Protein AF-A0A9P6TXP7-F1 (afdb_monomer)

Nearest PDB structures (foldseek):
  6wmv-assembly1_A  TM=3.455E-01  e=4.250E+00  Archaeoglobus fulgidus
  7unj-assembly1_B  TM=2.401E-01  e=7.362E+00  synthetic construct
  5cwp-assembly1_A  TM=2.305E-01  e=9.690E+00  synthetic construct

Radius of gyration: 28.08 Å; Cα contacts (8 Å, |Δi|>4): 252; chains: 1; bounding box: 68×38×110 Å

Structure (mmCIF, N/CA/C/O backbone):
data_AF-A0A9P6TXP7-F1
#
_entry.id   AF-A0A9P6TXP7-F1
#
loop_
_atom_site.group_PDB
_atom_site.id
_atom_site.type_symbol
_atom_site.label_atom_id
_atom_site.label_alt_id
_atom_site.label_comp_id
_atom_site.label_asym_id
_atom_site.label_entity_id
_atom_site.label_seq_id
_atom_site.pdbx_PDB_ins_code
_atom_site.Cartn_x
_atom_site.Cartn_y
_atom_site.Cartn_z
_atom_site.occup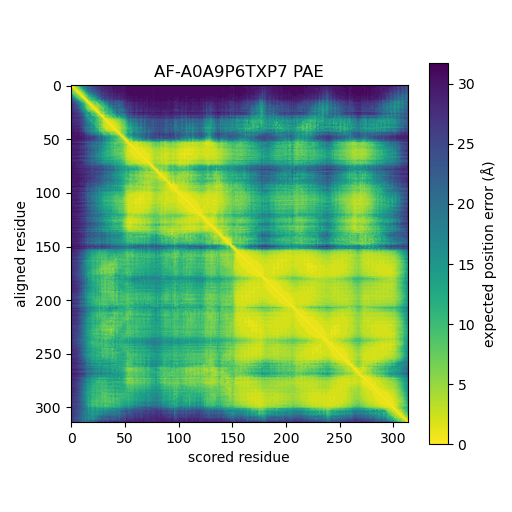ancy
_atom_site.B_iso_or_equiv
_atom_site.auth_seq_id
_atom_site.auth_comp_id
_atom_site.auth_asym_id
_atom_site.auth_atom_id
_atom_site.pdbx_PDB_model_num
ATOM 1 N N . MET A 1 1 ? -44.990 7.801 70.952 1.00 39.38 1 MET A N 1
ATOM 2 C CA . MET A 1 1 ? -44.097 6.668 70.629 1.00 39.38 1 MET A CA 1
ATOM 3 C C . MET A 1 1 ? -44.366 6.250 69.195 1.00 39.38 1 MET A C 1
ATOM 5 O O . MET A 1 1 ? -45.518 6.049 68.839 1.00 39.38 1 MET A O 1
ATOM 9 N N . SER A 1 2 ? -43.306 6.274 68.387 1.00 30.59 2 SER A N 1
ATOM 10 C CA . SER A 1 2 ? -43.234 5.866 66.979 1.00 30.59 2 SER A CA 1
ATOM 11 C C . SER A 1 2 ? -43.551 4.363 66.804 1.00 30.59 2 SER A C 1
ATOM 13 O O . SER A 1 2 ? -43.569 3.629 67.782 1.00 30.59 2 SER A O 1
ATOM 15 N N . GLY A 1 3 ? -43.805 3.829 65.608 1.00 30.66 3 GLY A N 1
ATOM 16 C CA . GLY A 1 3 ? -43.540 4.400 64.298 1.00 30.66 3 GLY A CA 1
ATOM 17 C C . GLY A 1 3 ? -44.153 3.626 63.132 1.00 30.66 3 GLY A C 1
ATOM 18 O O . GLY A 1 3 ? -44.612 2.494 63.260 1.00 30.66 3 GLY A O 1
ATOM 19 N N . SER A 1 4 ? -44.128 4.299 61.985 1.00 31.62 4 SER A N 1
ATOM 20 C CA . SER A 1 4 ? -44.487 3.805 60.661 1.00 31.62 4 SER A CA 1
ATOM 21 C C . SER A 1 4 ? -43.345 2.988 60.053 1.00 31.62 4 SER A C 1
ATOM 23 O O . SER A 1 4 ? -42.222 3.478 59.915 1.00 31.62 4 SER A O 1
ATOM 25 N N . THR A 1 5 ? -43.642 1.766 59.633 1.00 39.09 5 THR A N 1
ATOM 26 C CA . THR A 1 5 ? -42.783 0.909 58.813 1.00 39.09 5 THR A CA 1
ATOM 27 C C . THR A 1 5 ? -42.799 1.378 57.356 1.00 39.09 5 THR A C 1
ATOM 29 O O . THR A 1 5 ? -43.788 1.214 56.649 1.00 39.09 5 THR A O 1
ATOM 32 N N . THR A 1 6 ? -41.691 1.949 56.883 1.00 34.00 6 THR A N 1
ATOM 33 C CA . THR A 1 6 ? -41.420 2.149 55.450 1.00 34.00 6 THR A CA 1
ATOM 34 C C . THR A 1 6 ? -40.717 0.911 54.876 1.00 34.00 6 THR A C 1
ATOM 36 O O . THR A 1 6 ? -39.837 0.348 55.537 1.00 34.00 6 THR A O 1
ATOM 39 N N . PRO A 1 7 ? -41.053 0.454 53.653 1.00 34.22 7 PRO A N 1
ATOM 40 C CA . PRO A 1 7 ? -40.341 -0.648 53.027 1.00 34.22 7 PRO A CA 1
ATOM 41 C C . PRO A 1 7 ? -38.959 -0.173 52.578 1.00 34.22 7 PRO A C 1
ATOM 43 O O . PRO A 1 7 ? -38.806 0.821 51.868 1.00 34.22 7 PRO A O 1
ATOM 46 N N . ARG A 1 8 ? -37.933 -0.909 52.999 1.00 31.62 8 ARG A N 1
ATOM 47 C CA . ARG A 1 8 ? -36.535 -0.681 52.643 1.00 31.62 8 ARG A CA 1
ATOM 48 C C . ARG A 1 8 ? -36.342 -1.035 51.161 1.00 31.62 8 ARG A C 1
ATOM 50 O O . ARG A 1 8 ? -36.224 -2.208 50.815 1.00 31.62 8 ARG A O 1
ATOM 57 N N . VAL A 1 9 ? -36.320 -0.029 50.285 1.00 34.38 9 VAL A N 1
ATOM 58 C CA . VAL A 1 9 ? -35.902 -0.189 48.884 1.00 34.38 9 VAL A CA 1
ATOM 59 C C . VAL A 1 9 ? -34.450 -0.670 48.883 1.00 34.38 9 VAL A C 1
ATOM 61 O O . VAL A 1 9 ? -33.537 0.049 49.290 1.00 34.38 9 VAL A O 1
ATOM 64 N N . LEU A 1 10 ? -34.235 -1.915 48.461 1.00 33.03 10 LEU A N 1
ATOM 65 C CA . LEU A 1 10 ? -32.911 -2.472 48.204 1.00 33.03 10 LEU A CA 1
ATOM 66 C C . LEU A 1 10 ? -32.301 -1.734 47.006 1.00 33.03 10 LEU A C 1
ATOM 68 O O . LEU A 1 10 ? -32.527 -2.088 45.850 1.00 33.03 10 LEU A O 1
ATOM 72 N N . VAL A 1 11 ? -31.516 -0.695 47.290 1.00 37.97 11 VAL A N 1
ATOM 73 C CA . VAL A 1 11 ? -30.626 -0.067 46.311 1.00 37.97 11 VAL A CA 1
ATOM 74 C C . VAL A 1 11 ? -29.633 -1.131 45.849 1.00 37.97 11 VAL A C 1
ATOM 76 O O . VAL A 1 11 ? -28.719 -1.523 46.577 1.00 37.97 11 VAL A O 1
ATOM 79 N N . ARG A 1 12 ? -29.836 -1.635 44.630 1.00 36.09 12 ARG A N 1
ATOM 80 C CA . ARG A 1 12 ? -28.917 -2.556 43.962 1.00 36.09 12 ARG A CA 1
ATOM 81 C C . ARG A 1 12 ? -27.582 -1.828 43.783 1.00 36.09 12 ARG A C 1
ATOM 83 O O . ARG A 1 12 ? -27.457 -0.913 42.976 1.00 36.09 12 ARG A O 1
ATOM 90 N N . SER A 1 13 ? -26.616 -2.217 44.609 1.00 40.44 13 SER A N 1
ATOM 91 C CA . SER A 1 13 ? -25.225 -1.761 44.618 1.00 40.44 13 SER A CA 1
ATOM 92 C C . SER A 1 13 ? -24.633 -1.618 43.203 1.00 40.44 13 SER A C 1
ATOM 94 O O . SER A 1 13 ? -24.858 -2.468 42.341 1.00 40.44 13 SER A O 1
ATOM 96 N N . ASN A 1 14 ? -23.865 -0.536 43.007 1.00 46.59 14 ASN A N 1
ATOM 97 C CA . ASN A 1 14 ? -23.113 -0.085 41.822 1.00 46.59 14 ASN A CA 1
ATOM 98 C C . ASN A 1 14 ? -22.172 -1.160 41.206 1.00 46.59 14 ASN A C 1
ATOM 100 O O . ASN A 1 14 ? -20.951 -0.969 41.143 1.00 46.59 14 ASN A O 1
ATOM 104 N N . SER A 1 15 ? -22.695 -2.279 40.701 1.00 40.56 15 SER A N 1
ATOM 105 C CA . SER A 1 15 ? -21.885 -3.277 39.989 1.00 40.56 15 SER A CA 1
ATOM 106 C C . SER A 1 15 ? -21.447 -2.762 38.613 1.00 40.56 15 SER A C 1
ATOM 108 O O . SER A 1 15 ? -20.283 -2.883 38.259 1.00 40.56 15 SER A O 1
ATOM 110 N N . ALA A 1 16 ? -22.314 -2.061 37.875 1.00 42.69 16 ALA A N 1
ATOM 111 C CA . ALA A 1 16 ? -21.988 -1.542 36.541 1.00 42.69 16 ALA A CA 1
ATOM 112 C C . ALA A 1 16 ? -20.816 -0.534 36.550 1.00 42.69 16 ALA A C 1
ATOM 114 O O . ALA A 1 16 ? -19.904 -0.611 35.728 1.00 42.69 16 ALA A O 1
ATOM 115 N N . GLY A 1 17 ? -20.787 0.379 37.529 1.00 38.75 17 GLY A N 1
ATOM 116 C CA . GLY A 1 17 ? -19.740 1.402 37.643 1.00 38.75 17 GLY A CA 1
ATOM 117 C C . GLY A 1 17 ? -18.389 0.877 38.148 1.00 38.75 17 GLY A C 1
ATOM 118 O O . GLY A 1 17 ? -17.349 1.459 37.836 1.00 38.75 17 GLY A O 1
ATOM 119 N N . THR A 1 18 ? -18.377 -0.221 38.909 1.00 41.81 18 THR A N 1
ATOM 120 C CA . THR A 1 18 ? -17.142 -0.853 39.405 1.00 41.81 18 THR A CA 1
ATOM 121 C C . THR A 1 18 ? -16.529 -1.798 38.374 1.00 41.81 18 THR A C 1
ATOM 123 O O . THR A 1 18 ? -15.305 -1.795 38.225 1.00 41.81 18 THR A O 1
ATOM 126 N N . THR A 1 19 ? -17.344 -2.519 37.598 1.00 48.09 19 THR A N 1
ATOM 127 C CA . THR A 1 19 ? -16.880 -3.339 36.464 1.00 48.09 19 THR A CA 1
ATOM 128 C C . THR A 1 19 ? -16.285 -2.464 35.358 1.00 48.09 19 THR A C 1
ATOM 130 O O . THR A 1 19 ? -15.163 -2.721 34.930 1.00 48.09 19 THR A O 1
ATOM 133 N N . TYR A 1 20 ? -16.933 -1.342 35.010 1.00 45.34 20 TYR A N 1
ATOM 134 C CA . TYR A 1 20 ? -16.408 -0.374 34.034 1.00 45.34 20 TYR A CA 1
ATOM 135 C C . TYR A 1 20 ? -15.064 0.241 34.468 1.00 45.34 20 TYR A C 1
ATOM 137 O O . TYR A 1 20 ? -14.114 0.304 33.688 1.00 45.34 20 TYR A O 1
ATOM 145 N N . ARG A 1 21 ? -14.926 0.636 35.745 1.00 43.66 21 ARG A N 1
ATOM 146 C CA . ARG A 1 21 ? -13.654 1.163 36.283 1.00 43.66 21 ARG A CA 1
ATOM 147 C C . ARG A 1 21 ? -12.550 0.102 36.374 1.00 43.66 21 ARG A C 1
ATOM 149 O O . ARG A 1 21 ? -11.377 0.456 36.261 1.00 43.66 21 ARG A O 1
ATOM 156 N N . ARG A 1 22 ? -12.888 -1.176 36.591 1.00 42.12 22 ARG A N 1
ATOM 157 C CA . ARG A 1 22 ? -11.918 -2.289 36.626 1.00 42.12 22 ARG A CA 1
ATOM 158 C C . ARG A 1 22 ? -11.462 -2.704 35.222 1.00 42.12 22 ARG A C 1
ATOM 160 O O . ARG A 1 22 ? -10.255 -2.844 35.028 1.00 42.12 22 ARG A O 1
ATOM 167 N N . ALA A 1 23 ? -12.370 -2.787 34.248 1.00 48.03 23 ALA A N 1
ATOM 168 C CA . ALA A 1 23 ? -12.042 -3.017 32.836 1.00 48.03 23 ALA A CA 1
ATOM 169 C C . ALA A 1 23 ? -11.165 -1.884 32.262 1.00 48.03 23 ALA A C 1
ATOM 171 O O . ALA A 1 23 ? -10.130 -2.141 31.645 1.00 48.03 23 ALA A O 1
ATOM 172 N N . ALA A 1 24 ? -11.487 -0.624 32.586 1.00 49.12 24 ALA A N 1
ATOM 173 C CA . ALA A 1 24 ? -10.676 0.539 32.210 1.00 49.12 24 ALA A CA 1
ATOM 174 C C . ALA A 1 24 ? -9.268 0.543 32.851 1.00 49.12 24 ALA A C 1
ATOM 176 O O . ALA A 1 24 ? -8.299 0.963 32.218 1.00 49.12 24 ALA A O 1
ATOM 177 N N . LYS A 1 25 ? -9.115 0.048 34.090 1.00 43.09 25 LYS A N 1
ATOM 178 C CA . LYS A 1 25 ? -7.804 -0.044 34.767 1.00 43.09 25 LYS A CA 1
ATOM 179 C C . LYS A 1 25 ? -6.908 -1.162 34.223 1.00 43.09 25 LYS A C 1
ATOM 181 O O . LYS A 1 25 ? -5.698 -0.952 34.133 1.00 43.09 25 LYS A O 1
ATOM 186 N N . TRP A 1 26 ? -7.466 -2.324 33.866 1.00 42.97 26 TRP A N 1
ATOM 187 C CA . TRP A 1 26 ? -6.698 -3.409 33.234 1.00 42.97 26 TRP A CA 1
ATOM 188 C C . TRP A 1 26 ? -6.219 -3.007 31.830 1.00 42.97 26 TRP A C 1
ATOM 190 O O . TRP A 1 26 ? -5.049 -3.218 31.500 1.00 42.97 26 TRP A O 1
ATOM 200 N N . SER A 1 27 ? -7.083 -2.311 31.081 1.00 52.97 27 SER A N 1
ATOM 201 C CA . SER A 1 27 ? -6.773 -1.677 29.796 1.00 52.97 27 SER A CA 1
ATOM 202 C C . SER A 1 27 ? -5.600 -0.687 29.902 1.00 52.97 27 SER A C 1
ATOM 204 O O . SER A 1 27 ? -4.636 -0.814 29.152 1.00 52.97 27 SER A O 1
ATOM 206 N N . TRP A 1 28 ? -5.593 0.240 30.867 1.00 45.44 28 TRP A N 1
ATOM 207 C CA . TRP A 1 28 ? -4.589 1.317 30.928 1.00 45.44 28 TRP A CA 1
ATOM 208 C C . TRP A 1 28 ? -3.144 0.852 31.200 1.00 45.44 28 TRP A C 1
ATOM 210 O O . TRP A 1 28 ? -2.203 1.366 30.592 1.00 45.44 28 TRP A O 1
ATOM 220 N N . ARG A 1 29 ? -2.931 -0.126 32.095 1.00 49.09 29 ARG A N 1
ATOM 221 C CA . ARG A 1 29 ? -1.572 -0.573 32.472 1.00 49.09 29 ARG A CA 1
ATOM 222 C C . ARG A 1 29 ? -0.889 -1.377 31.353 1.00 49.09 29 ARG A C 1
ATOM 224 O O . ARG A 1 29 ? 0.297 -1.174 31.119 1.00 49.09 29 ARG A O 1
ATOM 231 N N . HIS A 1 30 ? -1.642 -2.207 30.626 1.00 56.75 30 HIS A N 1
ATOM 232 C CA . HIS A 1 30 ? -1.145 -2.946 29.457 1.00 56.75 30 HIS A CA 1
ATOM 233 C C . HIS A 1 30 ? -1.031 -2.049 28.213 1.00 56.75 30 HIS A C 1
ATOM 235 O O . HIS A 1 30 ? -0.091 -2.204 27.437 1.00 56.75 30 HIS A O 1
ATOM 241 N N . SER A 1 31 ? -1.902 -1.039 28.078 1.00 57.75 31 SER A N 1
ATOM 242 C CA . SER A 1 31 ? -1.848 -0.055 26.984 1.00 57.75 31 SER A CA 1
ATOM 243 C C . SER A 1 31 ? -0.542 0.740 26.953 1.00 57.75 31 SER A C 1
ATOM 245 O O . SER A 1 31 ? -0.055 1.052 25.874 1.00 57.75 31 SER A O 1
ATOM 247 N N . ARG A 1 32 ? 0.060 1.056 28.111 1.00 63.78 32 ARG A N 1
ATOM 248 C CA . ARG A 1 32 ? 1.327 1.813 28.159 1.00 63.78 32 ARG A CA 1
ATOM 249 C C . ARG A 1 32 ? 2.515 0.985 27.669 1.00 63.78 32 ARG A C 1
ATOM 251 O O . ARG A 1 32 ? 3.314 1.498 26.896 1.00 63.78 32 ARG A O 1
ATOM 258 N N . THR A 1 33 ? 2.619 -0.283 28.067 1.00 65.69 33 THR A N 1
ATOM 259 C CA . THR A 1 33 ? 3.672 -1.191 27.576 1.00 65.69 33 THR A CA 1
ATOM 260 C C . THR A 1 33 ? 3.486 -1.507 26.090 1.00 65.69 33 THR A C 1
ATOM 262 O O . THR A 1 33 ? 4.454 -1.498 25.332 1.00 65.69 33 THR A O 1
ATOM 265 N N . LEU A 1 34 ? 2.238 -1.709 25.649 1.00 64.88 34 LEU A N 1
ATOM 266 C CA . LEU A 1 34 ? 1.905 -1.939 24.240 1.00 64.88 34 LEU A CA 1
ATOM 267 C C . LEU A 1 34 ? 2.192 -0.701 23.368 1.00 64.88 34 LEU A C 1
ATOM 269 O O . LEU A 1 34 ? 2.659 -0.823 22.242 1.00 64.88 34 LEU A O 1
ATOM 273 N N . MET A 1 35 ? 1.994 0.504 23.906 1.00 66.38 35 MET A N 1
ATOM 274 C CA . MET A 1 35 ? 2.345 1.760 23.238 1.00 66.38 35 MET A CA 1
ATOM 275 C C . MET A 1 35 ? 3.863 1.913 23.068 1.00 66.38 35 MET A C 1
ATOM 277 O O . MET A 1 35 ? 4.316 2.207 21.969 1.00 66.38 35 MET A O 1
ATOM 281 N N . TRP A 1 36 ? 4.666 1.674 24.110 1.00 68.75 36 TRP A N 1
ATOM 282 C CA . TRP A 1 36 ? 6.129 1.792 24.005 1.00 68.75 36 TRP A CA 1
ATOM 283 C C . TRP A 1 36 ? 6.754 0.740 23.084 1.00 68.75 36 TRP A C 1
ATOM 285 O O . TRP A 1 36 ? 7.678 1.054 22.340 1.00 68.75 36 TRP A O 1
ATOM 295 N N . THR A 1 37 ? 6.224 -0.484 23.088 1.00 71.19 37 THR A N 1
ATOM 296 C CA . THR A 1 37 ? 6.645 -1.538 22.148 1.00 71.19 37 THR A CA 1
ATOM 297 C C . THR A 1 37 ? 6.244 -1.208 20.712 1.00 71.19 37 THR A C 1
ATOM 299 O O . THR A 1 37 ? 7.061 -1.369 19.813 1.00 71.19 37 THR A O 1
ATOM 302 N N . THR A 1 38 ? 5.047 -0.651 20.501 1.00 70.62 38 THR A N 1
ATOM 303 C CA . THR A 1 38 ? 4.618 -0.127 19.193 1.00 70.62 38 THR A CA 1
ATOM 304 C C . THR A 1 38 ? 5.578 0.954 18.687 1.00 70.62 38 THR A C 1
ATOM 306 O O . THR A 1 38 ? 6.044 0.878 17.558 1.00 70.62 38 THR A O 1
ATOM 309 N N . ILE A 1 39 ? 5.934 1.923 19.537 1.00 68.56 39 ILE A N 1
ATOM 310 C CA . ILE A 1 39 ? 6.877 2.998 19.189 1.00 68.56 39 ILE A CA 1
ATOM 311 C C . ILE A 1 39 ? 8.248 2.426 18.801 1.00 68.56 39 ILE A C 1
ATOM 313 O O . ILE A 1 39 ? 8.819 2.844 17.798 1.00 68.56 39 ILE A O 1
ATOM 317 N N . ALA A 1 40 ? 8.766 1.462 19.566 1.00 72.19 40 ALA A N 1
ATOM 318 C CA . ALA A 1 40 ? 10.061 0.847 19.286 1.00 72.19 40 ALA A CA 1
ATOM 319 C C . ALA A 1 40 ? 10.066 0.076 17.954 1.00 72.19 40 ALA A C 1
ATOM 321 O O . ALA A 1 40 ? 10.961 0.277 17.139 1.00 72.19 40 ALA A O 1
ATOM 322 N N . LEU A 1 41 ? 9.046 -0.751 17.700 1.00 69.38 41 LEU A N 1
ATOM 323 C CA . LEU A 1 41 ? 8.955 -1.561 16.480 1.00 69.38 41 LEU A CA 1
ATOM 324 C C . LEU A 1 41 ? 8.814 -0.700 15.217 1.00 69.38 41 LEU A C 1
ATOM 326 O O . LEU A 1 41 ? 9.484 -0.974 14.223 1.00 69.38 41 LEU A O 1
ATOM 330 N N . THR A 1 42 ? 8.018 0.372 15.273 1.00 63.69 42 THR A N 1
ATOM 331 C CA . THR A 1 42 ? 7.876 1.308 14.148 1.00 63.69 42 THR A CA 1
ATOM 332 C C . THR A 1 42 ? 9.189 2.033 13.833 1.00 63.69 42 THR A C 1
ATOM 334 O O . THR A 1 42 ? 9.479 2.286 12.670 1.00 63.69 42 THR A O 1
ATOM 337 N N . VAL A 1 43 ? 10.013 2.354 14.838 1.00 63.44 43 VAL A N 1
ATOM 338 C CA . VAL A 1 43 ? 11.291 3.064 14.633 1.00 63.44 43 VAL A CA 1
ATOM 339 C C . VAL A 1 43 ? 12.400 2.131 14.136 1.00 63.44 43 VAL A C 1
ATOM 341 O O . VAL A 1 43 ? 13.167 2.516 13.257 1.00 63.44 43 VAL A O 1
ATOM 344 N N . THR A 1 44 ? 12.498 0.910 14.668 1.00 62.16 44 THR A N 1
ATOM 345 C CA . THR A 1 44 ? 13.592 -0.023 14.340 1.00 62.16 44 THR A CA 1
ATOM 346 C C . THR A 1 44 ? 13.498 -0.601 12.927 1.00 62.16 44 THR A C 1
ATOM 348 O O . THR A 1 44 ? 14.526 -0.920 12.343 1.00 62.16 44 THR A O 1
ATOM 351 N N . PHE A 1 45 ? 12.301 -0.739 12.353 1.00 59.25 45 PHE A N 1
ATOM 352 C CA . PHE A 1 45 ? 12.142 -1.397 11.051 1.00 59.25 45 PHE A CA 1
ATOM 353 C C . PHE A 1 45 ? 12.337 -0.462 9.844 1.00 59.25 45 PHE A C 1
ATOM 355 O O . PHE A 1 45 ? 12.685 -0.913 8.751 1.00 59.25 45 PHE A O 1
ATOM 362 N N . CYS A 1 46 ? 12.228 0.853 10.060 1.00 53.53 46 CYS A N 1
ATOM 363 C CA . CYS A 1 46 ? 12.483 1.894 9.059 1.00 53.53 46 CYS A CA 1
ATOM 364 C C . CYS A 1 46 ? 13.948 1.977 8.572 1.00 53.53 46 CYS A C 1
ATOM 366 O O . CYS A 1 46 ? 14.258 2.875 7.793 1.00 53.53 46 CYS A O 1
ATOM 368 N N . THR A 1 47 ? 14.844 1.084 9.012 1.00 51.75 47 THR A N 1
ATOM 369 C CA . THR A 1 47 ? 16.276 1.062 8.659 1.00 51.75 47 THR A CA 1
ATOM 370 C C . THR A 1 47 ? 16.720 -0.198 7.903 1.00 51.75 47 THR A C 1
ATOM 372 O O . THR A 1 47 ? 17.918 -0.382 7.683 1.00 51.75 47 THR A O 1
ATOM 375 N N . SER A 1 48 ? 15.795 -1.082 7.507 1.00 50.66 48 SER A N 1
ATOM 376 C CA . SER A 1 48 ? 16.148 -2.294 6.755 1.00 50.66 48 SER A CA 1
ATOM 377 C C . SER A 1 48 ? 16.537 -1.981 5.302 1.00 50.66 48 SER A C 1
ATOM 379 O O . SER A 1 48 ? 15.917 -1.159 4.631 1.00 50.66 48 SER A O 1
ATOM 381 N N . VAL A 1 49 ? 17.615 -2.621 4.842 1.00 47.19 49 VAL A N 1
ATOM 382 C CA . VAL A 1 49 ? 18.199 -2.434 3.506 1.00 47.19 49 VAL A CA 1
ATOM 383 C C . VAL A 1 49 ? 17.472 -3.314 2.494 1.00 47.19 49 VAL A C 1
ATOM 385 O O . VAL A 1 49 ? 17.321 -4.517 2.711 1.00 47.19 49 VAL A O 1
ATOM 388 N N . ALA A 1 50 ? 17.050 -2.716 1.385 1.00 53.50 50 ALA A N 1
ATOM 389 C CA . ALA A 1 50 ? 16.415 -3.406 0.274 1.00 53.50 50 ALA A CA 1
ATOM 390 C C . ALA A 1 50 ? 17.449 -3.973 -0.714 1.00 53.50 50 ALA A C 1
ATOM 392 O O . ALA A 1 50 ? 18.559 -3.455 -0.860 1.00 53.50 50 ALA A O 1
ATOM 393 N N . TRP A 1 51 ? 17.080 -5.068 -1.379 1.00 55.25 51 TRP A N 1
ATOM 394 C CA . TRP A 1 51 ? 17.891 -5.737 -2.395 1.00 55.25 51 TRP A CA 1
ATOM 395 C C . TRP A 1 51 ? 17.389 -5.353 -3.788 1.00 55.25 51 TRP A C 1
ATOM 397 O O . TRP A 1 51 ? 16.185 -5.356 -4.027 1.00 55.25 51 TRP A O 1
ATOM 407 N N . ALA A 1 52 ? 18.303 -5.087 -4.724 1.00 61.12 52 ALA A N 1
ATOM 408 C CA . ALA A 1 52 ? 17.947 -4.871 -6.129 1.00 61.12 52 ALA A CA 1
ATOM 409 C C . ALA A 1 52 ? 17.282 -6.122 -6.741 1.00 61.12 52 ALA A C 1
ATOM 411 O O . ALA A 1 52 ? 17.596 -7.254 -6.343 1.00 61.12 52 ALA A O 1
ATOM 412 N N . SER A 1 53 ? 16.406 -5.952 -7.736 1.00 79.62 53 SER A N 1
ATOM 413 C CA . SER A 1 53 ? 15.702 -7.075 -8.368 1.00 79.62 53 SER A CA 1
ATOM 414 C C . SER A 1 53 ? 16.634 -7.949 -9.208 1.00 79.62 53 SER A C 1
ATOM 416 O O . SER A 1 53 ? 17.741 -7.560 -9.586 1.00 79.62 53 SER A O 1
ATOM 418 N N . SER A 1 54 ? 16.213 -9.189 -9.476 1.00 85.50 54 SER A N 1
ATOM 419 C CA . SER A 1 54 ? 17.043 -10.146 -10.220 1.00 85.50 54 SER A CA 1
ATOM 420 C C . SER A 1 54 ? 17.285 -9.742 -11.675 1.00 85.50 54 SER A C 1
ATOM 422 O O . SER A 1 54 ? 18.382 -9.974 -12.179 1.00 85.50 54 SER A O 1
ATOM 424 N N . GLY A 1 55 ? 16.311 -9.097 -12.320 1.00 85.00 55 GLY A N 1
ATOM 425 C CA . GLY A 1 55 ? 16.412 -8.578 -13.682 1.00 85.00 55 GLY A CA 1
ATOM 426 C C . GLY A 1 55 ? 17.412 -7.435 -13.820 1.00 85.00 55 GLY A C 1
ATOM 427 O O . GLY A 1 55 ? 18.168 -7.408 -14.787 1.00 85.00 55 GLY A O 1
ATOM 428 N N . ASP A 1 56 ? 17.526 -6.571 -12.807 1.00 84.88 56 ASP A N 1
ATOM 429 C CA . ASP A 1 56 ? 18.481 -5.449 -12.810 1.00 84.88 56 ASP A CA 1
ATOM 430 C C . ASP A 1 56 ? 19.941 -5.909 -12.817 1.00 84.88 56 ASP A C 1
ATOM 432 O O . ASP A 1 56 ? 20.833 -5.162 -13.211 1.00 84.88 56 ASP A O 1
ATOM 436 N N . ARG A 1 57 ? 20.190 -7.153 -12.392 1.00 88.06 57 ARG A N 1
ATOM 437 C CA . ARG A 1 57 ? 21.519 -7.774 -12.389 1.00 88.06 57 ARG A CA 1
ATOM 438 C C . ARG A 1 57 ? 21.844 -8.517 -13.682 1.00 88.06 57 ARG A C 1
ATOM 440 O O . ARG A 1 57 ? 22.967 -8.997 -13.829 1.00 88.06 57 ARG A O 1
ATOM 447 N N . GLN A 1 58 ? 20.891 -8.672 -14.599 1.00 90.75 58 GLN A N 1
ATOM 448 C CA . GLN A 1 58 ? 21.140 -9.403 -15.836 1.00 90.75 58 GLN A CA 1
ATOM 449 C C . GLN A 1 58 ? 22.023 -8.587 -16.775 1.00 90.75 58 GLN A C 1
ATOM 451 O O . GLN A 1 58 ? 21.690 -7.459 -17.135 1.00 90.75 58 GLN A O 1
ATOM 456 N N . HIS A 1 59 ? 23.105 -9.203 -17.258 1.00 93.12 59 HIS A N 1
ATOM 457 C CA . HIS A 1 59 ? 23.981 -8.581 -18.250 1.00 93.12 59 HIS A CA 1
ATOM 458 C C . HIS A 1 59 ? 23.221 -8.160 -19.512 1.00 93.12 59 HIS A C 1
ATOM 460 O O . HIS A 1 59 ? 23.434 -7.054 -19.987 1.00 93.12 59 HIS A O 1
ATOM 466 N N . ALA A 1 60 ? 22.286 -8.984 -19.999 1.00 93.38 60 ALA A N 1
ATOM 467 C CA . ALA A 1 60 ? 21.463 -8.652 -21.164 1.00 93.38 60 ALA A CA 1
ATOM 468 C C . ALA A 1 60 ? 20.675 -7.342 -20.975 1.00 93.38 60 ALA A C 1
ATOM 470 O O . ALA A 1 60 ? 20.613 -6.516 -21.882 1.00 93.38 60 ALA A O 1
ATOM 471 N N . TYR A 1 61 ? 20.122 -7.124 -19.778 1.00 93.50 61 TYR A N 1
ATOM 472 C CA . TYR A 1 61 ? 19.368 -5.916 -19.456 1.00 93.50 61 TYR A CA 1
ATOM 473 C C . TYR A 1 61 ? 20.269 -4.693 -19.337 1.00 93.50 61 TYR A C 1
ATOM 475 O O . TYR A 1 61 ? 20.004 -3.672 -19.969 1.00 93.50 61 TYR A O 1
ATOM 483 N N . ILE A 1 62 ? 21.364 -4.815 -18.583 1.00 93.44 62 ILE A N 1
ATOM 484 C CA . ILE A 1 62 ? 22.335 -3.730 -18.411 1.00 93.44 62 ILE A CA 1
ATOM 485 C C . ILE A 1 62 ? 22.900 -3.310 -19.773 1.00 93.44 62 ILE A C 1
ATOM 487 O O . ILE A 1 62 ? 22.928 -2.116 -20.070 1.00 93.44 62 ILE A O 1
ATOM 491 N N . SER A 1 63 ? 23.291 -4.267 -20.619 1.00 96.25 63 SER A N 1
ATOM 492 C CA . SER A 1 63 ? 23.803 -3.992 -21.965 1.00 96.25 63 SER A CA 1
ATOM 493 C C . SER A 1 63 ? 22.760 -3.291 -22.833 1.00 96.25 63 SER A C 1
ATOM 495 O O . SER A 1 63 ? 23.049 -2.215 -23.346 1.00 96.25 63 SER A O 1
ATOM 497 N N . CYS A 1 64 ? 21.534 -3.822 -22.913 1.00 95.38 64 CYS A N 1
ATOM 498 C CA . CYS A 1 64 ? 20.466 -3.224 -23.720 1.00 95.38 64 CYS A CA 1
ATOM 499 C C . CYS A 1 64 ? 20.162 -1.777 -23.306 1.00 95.38 64 CYS A C 1
ATOM 501 O O . CYS A 1 64 ? 20.091 -0.887 -24.151 1.00 95.38 64 CYS A O 1
ATOM 503 N N . VAL A 1 65 ? 20.010 -1.516 -22.001 1.00 94.44 65 VAL A N 1
ATOM 504 C CA . VAL A 1 65 ? 19.705 -0.165 -21.504 1.00 94.44 65 VAL A CA 1
ATOM 505 C C . VAL A 1 65 ? 20.866 0.792 -21.767 1.00 94.44 65 VAL A C 1
ATOM 507 O O . VAL A 1 65 ? 20.628 1.927 -22.171 1.00 94.44 65 VAL A O 1
ATOM 510 N N . THR A 1 66 ? 22.108 0.339 -21.579 1.00 94.69 66 THR A N 1
ATOM 511 C CA . THR A 1 66 ? 23.306 1.159 -21.829 1.00 94.69 66 THR A CA 1
ATOM 512 C C . THR A 1 66 ? 23.448 1.516 -23.308 1.00 94.69 66 THR A C 1
ATOM 514 O O . THR A 1 66 ? 23.748 2.661 -23.642 1.00 94.69 66 THR A O 1
ATOM 517 N N . GLU A 1 67 ? 23.215 0.552 -24.199 1.00 94.25 67 GLU A N 1
ATOM 518 C CA . GLU A 1 67 ? 23.244 0.765 -25.649 1.00 94.25 67 GLU A CA 1
ATOM 519 C C . GLU A 1 67 ? 22.119 1.705 -26.092 1.00 94.25 67 GLU A C 1
ATOM 521 O O . GLU A 1 67 ? 22.380 2.670 -26.806 1.00 94.25 67 GLU A O 1
ATOM 526 N N . CYS A 1 68 ? 20.896 1.502 -25.595 1.00 92.94 68 CYS A N 1
ATOM 527 C CA . CYS A 1 68 ? 19.756 2.370 -25.889 1.00 92.94 68 CYS A CA 1
ATOM 528 C C . CYS A 1 68 ? 19.991 3.819 -25.428 1.00 92.94 68 CYS A C 1
ATOM 530 O O . CYS A 1 68 ? 19.732 4.756 -26.183 1.00 92.94 68 CYS A O 1
ATOM 532 N N . ASP A 1 69 ? 20.522 4.024 -24.218 1.00 93.19 69 ASP A N 1
ATOM 533 C CA . ASP A 1 69 ? 20.816 5.369 -23.710 1.00 93.19 69 ASP A CA 1
ATOM 534 C C . ASP A 1 69 ? 21.867 6.085 -24.571 1.00 93.19 69 ASP A C 1
ATOM 536 O O . ASP A 1 69 ? 21.666 7.232 -24.974 1.00 93.19 69 ASP A O 1
ATOM 540 N N . ARG A 1 70 ? 22.954 5.387 -24.926 1.00 91.81 70 ARG A N 1
ATOM 541 C CA . ARG A 1 70 ? 24.031 5.935 -25.761 1.00 91.81 70 ARG A CA 1
ATOM 542 C C . ARG A 1 70 ? 23.562 6.250 -27.182 1.00 91.81 70 ARG A C 1
ATOM 544 O O . ARG A 1 70 ? 23.846 7.330 -27.693 1.00 91.81 70 ARG A O 1
ATOM 551 N N . ASP A 1 71 ? 22.872 5.310 -27.822 1.00 89.19 71 ASP A N 1
ATOM 552 C CA . ASP A 1 71 ? 22.606 5.368 -29.262 1.00 89.19 71 ASP A CA 1
ATOM 553 C C . ASP A 1 71 ? 21.328 6.166 -29.592 1.00 89.19 71 ASP A C 1
ATOM 555 O O . ASP A 1 71 ? 21.215 6.717 -30.692 1.00 89.19 71 ASP A O 1
ATOM 559 N N . ILE A 1 72 ? 20.384 6.271 -28.643 1.00 89.88 72 ILE A N 1
ATOM 560 C CA . ILE A 1 72 ? 19.092 6.958 -28.822 1.00 89.88 72 ILE A CA 1
ATOM 561 C C . ILE A 1 72 ? 18.984 8.206 -27.941 1.00 89.88 72 ILE A C 1
ATOM 563 O O . ILE A 1 72 ? 18.721 9.292 -28.454 1.00 89.88 72 ILE A O 1
ATOM 567 N N . CYS A 1 73 ? 19.172 8.092 -26.623 1.00 89.50 73 CYS A N 1
ATOM 568 C CA . CYS A 1 73 ? 18.894 9.212 -25.713 1.00 89.50 73 CYS A CA 1
ATOM 569 C C . CYS A 1 73 ? 19.953 10.318 -25.766 1.00 89.50 73 CYS A C 1
ATOM 571 O O . CYS A 1 73 ? 19.603 11.496 -25.685 1.00 89.50 73 CYS A O 1
ATOM 573 N N . GLN A 1 74 ? 21.224 9.949 -25.932 1.00 89.62 74 GLN A N 1
ATOM 574 C CA . GLN A 1 74 ? 22.349 10.886 -26.024 1.00 89.62 74 GLN A CA 1
ATOM 575 C C . GLN A 1 74 ? 22.632 11.357 -27.463 1.00 89.62 74 GLN A C 1
ATOM 577 O O . GLN A 1 74 ? 23.489 12.213 -27.674 1.00 89.62 74 GLN A O 1
ATOM 582 N N . ASN A 1 75 ? 21.928 10.818 -28.463 1.00 84.88 75 ASN A N 1
ATOM 583 C CA . ASN A 1 75 ? 22.159 11.149 -29.864 1.00 84.88 75 ASN A CA 1
ATOM 584 C C . ASN A 1 75 ? 21.429 12.442 -30.264 1.00 84.88 75 ASN A C 1
ATOM 586 O O . ASN A 1 75 ? 20.204 12.484 -30.386 1.00 84.88 75 ASN A O 1
ATOM 590 N N . GLU A 1 76 ? 22.196 13.507 -30.497 1.00 79.75 76 GLU A N 1
ATOM 591 C CA . GLU A 1 76 ? 21.674 14.819 -30.904 1.00 79.75 76 GLU A CA 1
ATOM 592 C C . GLU A 1 76 ? 21.282 14.872 -32.395 1.00 79.75 76 GLU A C 1
ATOM 594 O O . GLU A 1 76 ? 20.483 15.715 -32.814 1.00 79.75 76 GLU A O 1
ATOM 599 N N . ASN A 1 77 ? 21.791 13.942 -33.209 1.00 82.62 77 ASN A N 1
ATOM 600 C CA . ASN A 1 77 ? 21.568 13.908 -34.652 1.00 82.62 77 ASN A CA 1
ATOM 601 C C . ASN A 1 77 ? 20.317 13.093 -35.004 1.00 82.62 77 ASN A C 1
ATOM 603 O O . ASN A 1 77 ? 20.398 11.997 -35.551 1.00 82.62 77 ASN A O 1
ATOM 607 N N . THR A 1 78 ? 19.139 13.667 -34.761 1.00 75.12 78 THR A N 1
ATOM 608 C CA . THR A 1 78 ? 17.832 13.038 -35.067 1.00 75.12 78 THR A CA 1
ATOM 609 C C . THR A 1 78 ? 17.662 12.586 -36.525 1.00 75.12 78 THR A C 1
ATOM 611 O O . THR A 1 78 ? 16.891 11.672 -36.799 1.00 75.12 78 THR A O 1
ATOM 614 N N . SER A 1 79 ? 18.416 13.164 -37.464 1.00 76.88 79 SER A N 1
ATOM 615 C CA . SER A 1 79 ? 18.407 12.808 -38.890 1.00 76.88 79 SER A CA 1
ATOM 616 C C . SER A 1 79 ? 19.000 11.429 -39.211 1.00 76.88 79 SER A C 1
ATOM 618 O O . SER A 1 79 ? 18.782 10.930 -40.314 1.00 76.88 79 SER A O 1
ATOM 620 N N . SER A 1 80 ? 19.786 10.834 -38.305 1.00 79.44 80 SER A N 1
ATOM 621 C CA . SER A 1 80 ? 20.372 9.495 -38.485 1.00 79.44 80 SER A CA 1
ATOM 622 C C . SER A 1 80 ? 19.551 8.382 -37.829 1.00 79.44 80 SER A C 1
ATOM 624 O O . SER A 1 80 ? 19.879 7.207 -37.998 1.00 79.44 80 SER A O 1
ATOM 626 N N . LEU A 1 81 ? 18.488 8.736 -37.102 1.00 80.94 81 LEU A N 1
ATOM 627 C CA . LEU A 1 81 ? 17.626 7.785 -36.413 1.00 80.94 81 LEU A CA 1
ATOM 628 C C . LEU A 1 81 ? 16.567 7.217 -37.355 1.00 80.94 81 LEU A C 1
ATOM 630 O O . LEU A 1 81 ? 15.971 7.919 -38.175 1.00 80.94 81 LEU A O 1
ATOM 634 N N . THR A 1 82 ? 16.294 5.927 -37.198 1.00 83.81 82 THR A N 1
ATOM 635 C CA . THR A 1 82 ? 15.138 5.301 -37.843 1.00 83.81 82 THR A CA 1
ATOM 636 C C . THR A 1 82 ? 13.829 5.831 -37.235 1.00 83.81 82 THR A C 1
ATOM 638 O O . THR A 1 82 ? 13.822 6.296 -36.092 1.00 83.81 82 THR A O 1
ATOM 641 N N . PRO A 1 83 ? 12.691 5.738 -37.950 1.00 80.31 83 PRO A N 1
ATOM 642 C CA . PRO A 1 83 ? 11.393 6.166 -37.420 1.00 80.31 83 PRO A CA 1
ATOM 643 C C . PRO A 1 83 ? 11.019 5.506 -36.082 1.00 80.31 83 PRO A C 1
ATOM 645 O O . PRO A 1 83 ? 10.400 6.141 -35.234 1.00 80.31 83 PRO A O 1
ATOM 648 N N . GLU A 1 84 ? 11.432 4.254 -35.871 1.00 79.12 84 GLU A N 1
ATOM 649 C CA . GLU A 1 84 ? 11.205 3.508 -34.629 1.00 79.12 84 GLU A CA 1
ATOM 650 C C . GLU A 1 84 ? 12.033 4.073 -33.461 1.00 79.12 84 GLU A C 1
ATOM 652 O O . GLU A 1 84 ? 11.499 4.327 -32.380 1.00 79.12 84 GLU A O 1
ATOM 657 N N . GLN A 1 85 ? 13.307 4.390 -33.709 1.00 81.88 85 GLN A N 1
ATOM 658 C CA . GLN A 1 85 ? 14.193 5.024 -32.726 1.00 81.88 85 GLN A CA 1
ATOM 659 C C . GLN A 1 85 ? 13.762 6.455 -32.392 1.00 81.88 85 GLN A C 1
ATOM 661 O O . GLN A 1 85 ? 13.832 6.880 -31.236 1.00 81.88 85 GLN A O 1
ATOM 666 N N . LEU A 1 86 ? 13.244 7.192 -33.379 1.00 81.00 86 LEU A N 1
ATOM 667 C CA . LEU A 1 86 ? 12.705 8.531 -33.162 1.00 81.00 86 LEU A CA 1
ATOM 668 C C . LEU A 1 86 ? 11.500 8.500 -32.210 1.00 81.00 86 LEU A C 1
ATOM 670 O O . LEU A 1 86 ? 11.390 9.367 -31.349 1.00 81.00 86 LEU A O 1
ATOM 674 N N . MET A 1 87 ? 10.641 7.476 -32.288 1.00 77.12 87 MET A N 1
ATOM 675 C CA . MET A 1 87 ? 9.528 7.292 -31.342 1.00 77.12 87 MET A CA 1
ATOM 676 C C . MET A 1 87 ? 9.993 6.955 -29.915 1.00 77.12 87 MET A C 1
ATOM 678 O O . MET A 1 87 ? 9.258 7.205 -28.956 1.00 77.12 87 MET A O 1
ATOM 682 N N . GLN A 1 88 ? 11.198 6.401 -29.749 1.00 80.88 88 GLN A N 1
ATOM 683 C CA . GLN A 1 88 ? 11.785 6.147 -28.430 1.00 80.88 88 GLN A CA 1
ATOM 684 C C . GLN A 1 88 ? 12.376 7.416 -27.801 1.00 80.88 88 GLN A C 1
ATOM 686 O O . GLN A 1 88 ? 12.276 7.577 -26.582 1.00 80.88 88 GLN A O 1
ATOM 691 N N . GLN A 1 89 ? 12.933 8.317 -28.618 1.00 83.44 89 GLN A N 1
ATOM 692 C CA . GLN A 1 89 ? 13.489 9.601 -28.178 1.00 83.44 89 GLN A CA 1
ATOM 693 C C . GLN A 1 89 ? 12.414 10.691 -28.014 1.00 83.44 89 GLN A C 1
ATOM 695 O O . GLN A 1 89 ? 12.434 11.451 -27.046 1.00 83.44 89 GLN A O 1
ATOM 700 N N . GLN A 1 90 ? 11.452 10.766 -28.938 1.00 83.75 90 GLN A N 1
ATOM 701 C CA . GLN A 1 90 ? 10.327 11.703 -28.916 1.00 83.75 90 GLN A CA 1
ATOM 702 C C . GLN A 1 90 ? 9.082 11.010 -28.360 1.00 83.75 90 GLN A C 1
ATOM 704 O O . GLN A 1 90 ? 8.235 10.490 -29.087 1.00 83.75 90 GLN A O 1
ATOM 709 N N . LEU A 1 91 ? 8.973 11.010 -27.031 1.00 84.62 91 LEU A N 1
ATOM 710 C CA . LEU A 1 91 ? 7.867 10.366 -26.334 1.00 84.62 91 LEU A CA 1
ATOM 711 C C . LEU A 1 91 ? 6.522 11.022 -26.692 1.00 84.62 91 LEU A C 1
ATOM 713 O O . LEU A 1 91 ? 6.421 12.242 -26.810 1.00 84.62 91 LEU A O 1
ATOM 717 N N . SER A 1 92 ? 5.467 10.213 -26.807 1.00 84.50 92 SER A N 1
ATOM 718 C CA . SER A 1 92 ? 4.095 10.697 -27.029 1.00 84.50 92 SER A CA 1
ATOM 719 C C . SER A 1 92 ? 3.586 11.602 -25.891 1.00 84.50 92 SER A C 1
ATOM 721 O O . SER A 1 92 ? 4.045 11.509 -24.752 1.00 84.50 92 SER A O 1
ATOM 723 N N . LEU A 1 93 ? 2.593 12.458 -26.175 1.00 84.62 93 LEU A N 1
ATOM 724 C CA . LEU A 1 93 ? 2.034 13.410 -25.200 1.00 84.62 93 LEU A CA 1
ATOM 725 C C . LEU A 1 93 ? 1.633 12.769 -23.847 1.00 84.62 93 LEU A C 1
ATOM 727 O O . LEU A 1 93 ? 1.976 13.347 -22.816 1.00 84.62 93 LEU A O 1
ATOM 731 N N . PRO A 1 94 ? 0.985 11.584 -23.791 1.00 83.62 94 PRO A N 1
ATOM 732 C CA . PRO A 1 94 ? 0.667 10.932 -22.515 1.00 83.62 94 PRO A CA 1
ATOM 733 C C . PRO A 1 94 ? 1.906 10.581 -21.679 1.00 83.62 94 PRO A C 1
ATOM 735 O O . PRO A 1 94 ? 1.910 10.756 -20.463 1.00 83.62 94 PRO A O 1
ATOM 738 N N . LEU A 1 95 ? 2.985 10.134 -22.328 1.00 83.44 95 LEU A N 1
ATOM 739 C CA . LEU A 1 95 ? 4.246 9.800 -21.662 1.00 83.44 95 LEU A CA 1
ATOM 740 C C . LEU A 1 95 ? 4.937 11.049 -21.112 1.00 83.44 95 LEU A C 1
ATOM 742 O O . LEU A 1 95 ? 5.423 11.036 -19.981 1.00 83.44 95 LEU A O 1
ATOM 746 N N . GLN A 1 96 ? 4.926 12.141 -21.880 1.00 85.69 96 GLN A N 1
ATOM 747 C CA . GLN A 1 96 ? 5.456 13.429 -21.430 1.00 85.69 96 GLN A CA 1
ATOM 748 C C . GLN A 1 96 ? 4.670 13.972 -20.230 1.00 85.69 96 GLN A C 1
ATOM 750 O O . GLN A 1 96 ? 5.267 14.439 -19.258 1.00 85.69 96 GLN A O 1
ATOM 755 N N . LEU A 1 97 ? 3.335 13.868 -20.268 1.00 82.69 97 LEU A N 1
ATOM 756 C CA . LEU A 1 97 ? 2.462 14.293 -19.172 1.00 82.69 97 LEU A CA 1
ATOM 757 C C . LEU A 1 97 ? 2.749 13.505 -17.884 1.00 82.69 97 LEU A C 1
ATOM 759 O O . LEU A 1 97 ? 2.775 14.084 -16.799 1.00 82.69 97 LEU A O 1
ATOM 763 N N . LEU A 1 98 ? 3.044 12.210 -18.016 1.00 79.75 98 LEU A N 1
ATOM 764 C CA . LEU A 1 98 ? 3.457 11.327 -16.921 1.00 79.75 98 LEU A CA 1
ATOM 765 C C . LEU A 1 98 ? 4.961 11.399 -16.600 1.00 79.75 98 LEU A C 1
ATOM 767 O O . LEU A 1 98 ? 5.463 10.555 -15.863 1.00 79.75 98 LEU A O 1
ATOM 771 N N . ARG A 1 99 ? 5.675 12.417 -17.108 1.00 83.38 99 ARG A N 1
ATOM 772 C CA . ARG A 1 99 ? 7.091 12.703 -16.803 1.00 83.38 99 ARG A CA 1
ATOM 773 C C . ARG A 1 99 ? 8.054 11.554 -17.135 1.00 83.38 99 ARG A C 1
ATOM 775 O O . ARG A 1 99 ? 9.097 11.437 -16.497 1.00 83.38 99 ARG A O 1
ATOM 782 N N . TRP A 1 100 ? 7.744 10.738 -18.138 1.00 84.50 100 TRP A N 1
ATOM 783 C CA . TRP A 1 100 ? 8.680 9.719 -18.610 1.00 84.50 100 TRP A CA 1
ATOM 784 C C . TRP A 1 100 ? 9.907 10.358 -19.255 1.00 84.50 100 TRP A C 1
ATOM 786 O O . TRP A 1 100 ? 9.783 11.257 -20.092 1.00 84.50 100 TRP A O 1
ATOM 796 N N . THR A 1 101 ? 11.089 9.861 -18.898 1.00 88.88 101 THR A N 1
ATOM 797 C CA . THR A 1 101 ? 12.334 10.223 -19.579 1.00 88.88 101 THR A CA 1
ATOM 798 C C . THR A 1 101 ? 12.635 9.258 -20.728 1.00 88.88 101 T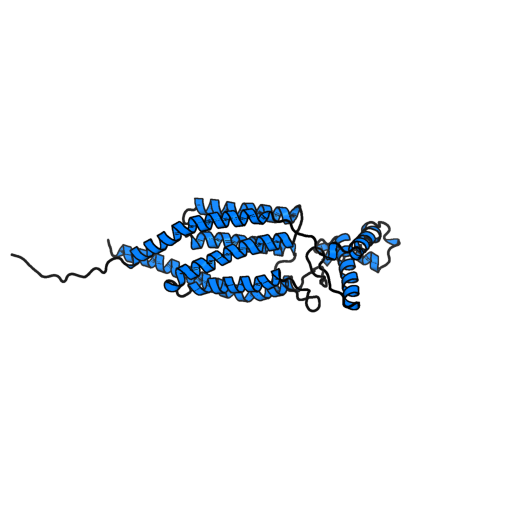HR A C 1
ATOM 800 O O . THR A 1 101 ? 12.085 8.156 -20.796 1.00 88.88 101 THR A O 1
ATOM 803 N N . CYS A 1 102 ? 13.541 9.653 -21.630 1.00 89.94 102 CYS A N 1
ATOM 804 C CA . CYS A 1 102 ? 14.047 8.749 -22.667 1.00 89.94 102 CYS A CA 1
ATOM 805 C C . CYS A 1 102 ? 14.659 7.482 -22.047 1.00 89.94 102 CYS A C 1
ATOM 807 O O . CYS A 1 102 ? 14.339 6.371 -22.466 1.00 89.94 102 CYS A O 1
ATOM 809 N N . LEU A 1 103 ? 15.437 7.638 -20.970 1.00 90.38 103 LEU A N 1
ATOM 810 C CA . LEU A 1 103 ? 16.047 6.520 -20.256 1.00 90.38 103 LEU A CA 1
ATOM 811 C C . LEU A 1 103 ? 15.001 5.572 -19.646 1.00 90.38 103 LEU A C 1
ATOM 813 O O . LEU A 1 103 ? 15.163 4.354 -19.713 1.00 90.38 103 LEU A O 1
ATOM 817 N N . ASP A 1 104 ? 13.901 6.097 -19.099 1.00 88.12 104 ASP A N 1
ATOM 818 C CA . ASP A 1 104 ? 12.805 5.258 -18.588 1.00 88.12 104 ASP A CA 1
ATOM 819 C C . ASP A 1 104 ? 12.128 4.468 -19.712 1.00 88.12 104 ASP A C 1
ATOM 821 O O . ASP A 1 104 ? 11.755 3.307 -19.530 1.00 88.12 104 ASP A O 1
ATOM 825 N N . ASN A 1 105 ? 12.014 5.065 -20.900 1.00 89.81 105 ASN A N 1
ATOM 826 C CA . ASN A 1 105 ? 11.496 4.372 -22.071 1.00 89.81 105 ASN A CA 1
ATOM 827 C C . ASN A 1 105 ? 12.470 3.291 -22.581 1.00 89.81 105 ASN A C 1
ATOM 829 O O . ASN A 1 105 ? 12.018 2.196 -22.911 1.00 89.81 105 ASN A O 1
ATOM 833 N N . CYS A 1 106 ? 13.785 3.539 -22.565 1.00 91.44 106 CYS A N 1
ATOM 834 C CA . CYS A 1 106 ? 14.808 2.525 -22.854 1.00 91.44 106 CYS A CA 1
ATOM 835 C C . CYS A 1 106 ? 14.727 1.335 -21.890 1.00 91.44 106 CYS A C 1
ATOM 837 O O . CYS A 1 106 ? 14.663 0.187 -22.329 1.00 91.44 106 CYS A O 1
ATOM 839 N N . ARG A 1 107 ? 14.652 1.600 -20.578 1.00 90.94 107 ARG A N 1
ATOM 840 C CA . ARG A 1 107 ? 14.456 0.566 -19.545 1.00 90.94 107 ARG A CA 1
ATOM 841 C C . ARG A 1 107 ? 13.218 -0.278 -19.824 1.00 90.94 107 ARG A C 1
ATOM 843 O O . ARG A 1 107 ? 13.298 -1.503 -19.809 1.00 90.94 107 ARG A O 1
ATOM 850 N N . TYR A 1 108 ? 12.102 0.375 -20.143 1.00 90.69 108 TYR A N 1
ATOM 851 C CA . TYR A 1 108 ? 10.848 -0.297 -20.468 1.00 90.69 108 TYR A CA 1
ATOM 852 C C . TYR A 1 108 ? 10.958 -1.204 -21.701 1.00 90.69 108 TYR A C 1
ATOM 854 O O . TYR A 1 108 ? 10.573 -2.370 -21.637 1.00 90.69 108 TYR A O 1
ATOM 862 N N . VAL A 1 109 ? 11.498 -0.698 -22.814 1.00 91.19 109 VAL A N 1
ATOM 863 C CA . VAL A 1 109 ? 11.617 -1.472 -24.062 1.00 91.19 109 VAL A CA 1
ATOM 864 C C . VAL A 1 109 ? 12.570 -2.656 -23.889 1.00 91.19 109 VAL A C 1
ATOM 866 O O . VAL A 1 109 ? 12.231 -3.771 -24.279 1.00 91.19 109 VAL A O 1
ATOM 869 N N . CYS A 1 110 ? 13.724 -2.445 -23.253 1.00 93.00 110 CYS A N 1
ATOM 870 C CA . CYS A 1 110 ? 14.687 -3.512 -22.978 1.00 93.00 110 CYS A CA 1
ATOM 871 C C . CYS A 1 110 ? 14.104 -4.602 -22.077 1.00 93.00 110 CYS A C 1
ATOM 873 O O . CYS A 1 110 ? 14.255 -5.789 -22.358 1.00 93.00 110 CYS A O 1
ATOM 875 N N . MET A 1 111 ? 13.398 -4.200 -21.019 1.00 93.12 111 MET A N 1
ATOM 876 C CA . MET A 1 111 ? 12.680 -5.119 -20.142 1.00 93.12 111 MET A CA 1
ATOM 877 C C . MET A 1 111 ? 11.670 -5.967 -20.931 1.00 93.12 111 MET A C 1
ATOM 879 O O . MET A 1 111 ? 11.647 -7.187 -20.768 1.00 93.12 111 MET A O 1
ATOM 883 N N . GLN A 1 112 ? 10.858 -5.347 -21.794 1.00 93.38 112 GLN A N 1
ATOM 884 C CA . GLN A 1 112 ? 9.853 -6.050 -22.601 1.00 93.38 112 GLN A CA 1
ATOM 885 C C . GLN A 1 112 ? 10.487 -7.027 -23.598 1.00 93.38 112 GLN A C 1
ATOM 887 O O . GLN A 1 112 ? 10.091 -8.188 -23.643 1.00 93.38 112 GLN A O 1
ATOM 892 N N . SER A 1 113 ? 11.524 -6.596 -24.319 1.00 93.00 113 SER A N 1
ATOM 893 C CA . SER A 1 113 ? 12.247 -7.436 -25.285 1.00 93.00 113 SER A CA 1
ATOM 894 C C . SER A 1 113 ? 12.853 -8.686 -24.633 1.00 93.00 113 SER A C 1
ATOM 896 O O . SER A 1 113 ? 12.660 -9.807 -25.106 1.00 93.00 113 SER A O 1
ATOM 898 N N . ILE A 1 114 ? 13.522 -8.523 -23.486 1.00 93.94 114 ILE A N 1
ATOM 899 C CA . ILE A 1 114 ? 14.118 -9.652 -22.753 1.00 93.94 114 ILE A CA 1
ATOM 900 C C . ILE A 1 114 ? 13.035 -10.574 -22.187 1.00 93.94 114 ILE A C 1
ATOM 902 O O . ILE A 1 114 ? 13.183 -11.795 -22.216 1.00 93.94 114 ILE A O 1
ATOM 906 N N . THR A 1 115 ? 11.932 -10.002 -21.702 1.00 92.25 115 THR A N 1
ATOM 907 C CA . THR A 1 115 ? 10.789 -10.776 -21.203 1.00 92.25 115 THR A CA 1
ATOM 908 C C . THR A 1 115 ? 10.172 -11.626 -22.308 1.00 92.25 115 THR A C 1
ATOM 910 O O . THR A 1 115 ? 9.906 -12.807 -22.093 1.00 92.25 115 THR A O 1
ATOM 913 N N . GLU A 1 116 ? 9.976 -11.064 -23.499 1.00 92.25 116 GLU A N 1
ATOM 914 C CA . GLU A 1 116 ? 9.424 -11.790 -24.641 1.00 92.25 116 GLU A CA 1
ATOM 915 C C . GLU A 1 116 ? 10.348 -12.936 -25.078 1.00 92.25 116 GLU A C 1
ATOM 917 O O . GLU A 1 116 ? 9.885 -14.063 -25.268 1.00 92.25 116 GLU A O 1
ATOM 922 N N . ALA A 1 117 ? 11.662 -12.697 -25.126 1.00 92.50 117 ALA A N 1
ATOM 923 C CA . ALA A 1 117 ? 12.650 -13.738 -25.410 1.00 92.50 117 ALA A CA 1
ATOM 924 C C . ALA A 1 117 ? 12.644 -14.866 -24.356 1.00 92.50 117 ALA A C 1
ATOM 926 O O . ALA A 1 117 ? 12.745 -16.050 -24.704 1.00 92.50 117 ALA A O 1
ATOM 927 N N . ALA A 1 118 ? 12.486 -14.518 -23.073 1.00 91.44 118 ALA A N 1
ATOM 928 C CA . ALA A 1 118 ? 12.380 -15.486 -21.983 1.00 91.44 118 ALA A CA 1
ATOM 929 C C . ALA A 1 118 ? 11.106 -16.339 -22.105 1.00 91.44 118 ALA A C 1
ATOM 931 O O . ALA A 1 118 ? 11.182 -17.563 -21.990 1.00 91.44 118 ALA A O 1
ATOM 932 N N . LEU A 1 119 ? 9.959 -15.721 -22.411 1.00 90.12 119 LEU A N 1
ATOM 933 C CA . LEU A 1 119 ? 8.688 -16.424 -22.627 1.00 90.12 119 LEU A CA 1
ATOM 934 C C . LEU A 1 119 ? 8.760 -17.383 -23.823 1.00 90.12 119 LEU A C 1
ATOM 936 O O . LEU A 1 119 ? 8.324 -18.529 -23.711 1.00 90.12 119 LEU A O 1
ATOM 940 N N . GLN A 1 120 ? 9.361 -16.958 -24.939 1.00 93.00 120 GLN A N 1
ATOM 941 C CA . GLN A 1 120 ? 9.569 -17.815 -26.116 1.00 93.00 120 GLN A CA 1
ATOM 942 C C . GLN A 1 120 ? 10.475 -19.016 -25.812 1.00 93.00 120 GLN A C 1
ATOM 944 O O . GLN A 1 120 ? 10.264 -20.109 -26.337 1.00 93.00 120 GLN A O 1
ATOM 949 N N . SER A 1 121 ? 11.460 -18.826 -24.935 1.00 93.12 121 SER A N 1
ATOM 950 C CA . SER A 1 121 ? 12.418 -19.862 -24.534 1.00 93.12 121 SER A CA 1
ATOM 951 C C . SER A 1 121 ? 11.954 -20.692 -23.330 1.00 93.12 121 SER A C 1
ATOM 953 O O . SER A 1 121 ? 12.719 -21.514 -22.824 1.00 93.12 121 SER A O 1
ATOM 955 N N . ASN A 1 122 ? 10.721 -20.479 -22.853 1.00 91.06 122 ASN A N 1
ATOM 956 C CA . ASN A 1 122 ? 10.157 -21.095 -21.648 1.00 91.06 122 ASN A CA 1
ATOM 957 C C . ASN A 1 122 ? 11.053 -20.936 -20.399 1.00 91.06 122 ASN A C 1
ATOM 959 O O . ASN A 1 122 ? 11.185 -21.844 -19.574 1.00 91.06 122 ASN A O 1
ATOM 963 N N . GLN A 1 123 ? 11.707 -19.781 -20.289 1.00 91.12 123 GLN A N 1
ATOM 964 C CA . GLN A 1 123 ? 12.516 -19.385 -19.143 1.00 91.12 123 GLN A CA 1
ATOM 965 C C . GLN A 1 123 ? 11.672 -18.604 -18.133 1.00 91.12 123 GLN A C 1
ATOM 967 O O . GLN A 1 123 ? 10.624 -18.045 -18.457 1.00 91.12 123 GLN A O 1
ATOM 972 N N . ALA A 1 124 ? 12.140 -18.561 -16.886 1.00 87.50 124 ALA A N 1
ATOM 973 C CA . ALA A 1 124 ? 11.493 -17.763 -15.856 1.00 87.50 124 ALA A CA 1
ATOM 974 C C . ALA A 1 124 ? 11.585 -16.269 -16.201 1.00 87.50 124 ALA A C 1
ATOM 976 O O . ALA A 1 124 ? 12.655 -15.759 -16.531 1.00 87.50 124 ALA A O 1
ATOM 977 N N . VAL A 1 125 ? 10.460 -15.565 -16.093 1.00 89.50 125 VAL A N 1
ATOM 978 C CA . VAL A 1 125 ? 10.428 -14.103 -16.185 1.00 89.50 125 VAL A CA 1
ATOM 979 C C . VAL A 1 125 ? 11.051 -13.519 -14.919 1.00 89.50 125 VAL A C 1
ATOM 981 O O . VAL A 1 125 ? 10.908 -14.070 -13.827 1.00 89.50 125 VAL A O 1
ATOM 984 N N . HIS A 1 126 ? 11.748 -12.396 -15.061 1.00 89.00 126 HIS A N 1
ATOM 985 C CA . HIS A 1 126 ? 12.412 -11.716 -13.958 1.00 89.00 126 HIS A CA 1
ATOM 986 C C . HIS A 1 126 ? 11.758 -10.369 -13.656 1.00 89.00 126 HIS A C 1
ATOM 988 O O . HIS A 1 126 ? 11.158 -9.744 -14.526 1.00 89.00 126 HIS A O 1
ATOM 994 N N . GLN A 1 127 ? 11.921 -9.917 -12.415 1.00 86.25 127 GLN A N 1
ATOM 995 C CA . GLN A 1 127 ? 11.542 -8.570 -12.005 1.00 86.25 127 GLN A CA 1
ATOM 996 C C . GLN A 1 127 ? 12.656 -7.566 -12.297 1.00 86.25 127 GLN A C 1
ATOM 998 O O . GLN A 1 1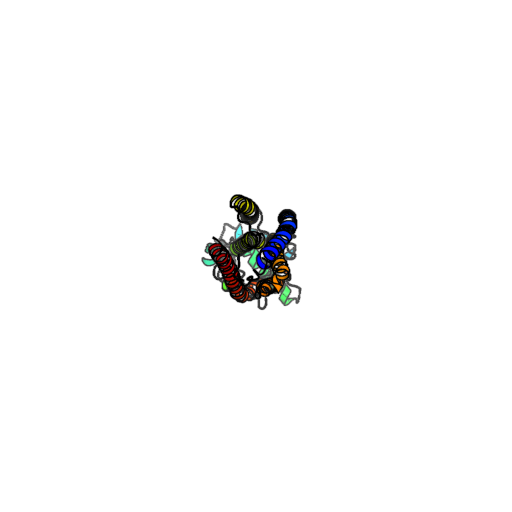27 ? 13.831 -7.871 -12.077 1.00 86.25 127 GLN A O 1
ATOM 1003 N N . TYR A 1 128 ? 12.280 -6.357 -12.694 1.00 85.19 128 TYR A N 1
ATOM 1004 C CA . TYR A 1 128 ? 13.165 -5.233 -12.986 1.00 85.19 128 TYR A CA 1
ATOM 1005 C C . TYR A 1 128 ? 12.712 -4.024 -12.161 1.00 85.19 128 TYR A C 1
ATOM 1007 O O . TYR A 1 128 ? 11.520 -3.722 -12.124 1.00 85.19 128 TYR A O 1
ATOM 1015 N N . HIS A 1 129 ? 13.636 -3.344 -11.479 1.00 80.06 129 HIS A N 1
ATOM 1016 C CA . HIS A 1 129 ? 13.364 -2.184 -10.609 1.00 80.06 129 HIS A CA 1
ATOM 1017 C C . HIS A 1 129 ? 12.238 -2.422 -9.587 1.00 80.06 129 HIS A C 1
ATOM 1019 O O . HIS A 1 129 ? 11.416 -1.543 -9.340 1.00 80.06 129 HIS A O 1
ATOM 1025 N N . GLY A 1 130 ? 12.177 -3.622 -9.008 1.00 73.56 130 GLY A N 1
ATOM 1026 C CA . GLY A 1 130 ? 11.155 -4.010 -8.032 1.00 73.56 130 GLY A CA 1
ATOM 1027 C C . GLY A 1 130 ? 9.833 -4.492 -8.627 1.00 73.56 130 GLY A C 1
ATOM 1028 O O . GLY A 1 130 ? 8.897 -4.676 -7.861 1.00 73.56 130 GLY A O 1
ATOM 1029 N N . LYS A 1 131 ? 9.727 -4.678 -9.952 1.00 75.44 131 LYS A N 1
ATOM 1030 C CA . LYS A 1 131 ? 8.441 -4.943 -10.618 1.00 75.44 131 LYS A CA 1
ATOM 1031 C C . LYS A 1 131 ? 8.486 -6.017 -11.679 1.00 75.44 131 LYS A C 1
ATOM 1033 O O . LYS A 1 131 ? 9.508 -6.250 -12.321 1.00 75.44 131 LYS A O 1
ATOM 1038 N N . TRP A 1 132 ? 7.326 -6.603 -11.932 1.00 85.31 132 TRP A N 1
ATOM 1039 C CA . TRP A 1 132 ? 7.103 -7.448 -13.093 1.00 85.31 132 TRP A CA 1
ATOM 1040 C C . TRP A 1 132 ? 6.956 -6.632 -14.392 1.00 85.31 132 TRP A C 1
ATOM 1042 O O . TRP A 1 132 ? 6.576 -5.463 -14.361 1.00 85.31 132 TRP A O 1
ATOM 1052 N N . PRO A 1 133 ? 7.259 -7.223 -15.557 1.00 86.25 133 PRO A N 1
ATOM 1053 C CA . PRO A 1 133 ? 7.163 -6.538 -16.840 1.00 86.25 133 PRO A CA 1
ATOM 1054 C C . PRO A 1 133 ? 5.703 -6.382 -17.294 1.00 86.25 133 PRO A C 1
ATOM 1056 O O . PRO A 1 133 ? 5.096 -7.316 -17.814 1.00 86.25 133 PRO A O 1
ATOM 1059 N N . PHE A 1 134 ? 5.144 -5.179 -17.138 1.00 83.81 134 PHE A N 1
ATOM 1060 C CA . PHE A 1 134 ? 3.771 -4.857 -17.548 1.00 83.81 134 PHE A CA 1
ATOM 1061 C C . PHE A 1 134 ? 3.659 -4.250 -18.941 1.00 83.81 134 PHE A C 1
ATOM 1063 O O . PHE A 1 134 ? 4.488 -3.430 -19.355 1.00 83.81 134 PHE A O 1
ATOM 1070 N N . TYR A 1 135 ? 2.557 -4.544 -19.632 1.00 84.94 135 TYR A N 1
ATOM 1071 C CA . TYR A 1 135 ? 2.186 -3.768 -20.808 1.00 84.94 135 TYR A CA 1
ATOM 1072 C C . TYR A 1 135 ? 1.657 -2.395 -20.399 1.00 84.94 135 TYR A C 1
ATOM 1074 O O . TYR A 1 135 ? 0.721 -2.253 -19.616 1.00 84.94 135 TYR A O 1
ATOM 1082 N N . ARG A 1 136 ? 2.273 -1.359 -20.964 1.00 83.31 136 ARG A N 1
ATOM 1083 C CA . ARG A 1 136 ? 1.952 0.031 -20.667 1.00 83.31 136 ARG A CA 1
ATOM 1084 C C . ARG A 1 136 ? 0.728 0.468 -21.465 1.00 83.31 136 ARG A C 1
ATOM 1086 O O . ARG A 1 136 ? 0.705 0.314 -22.684 1.00 83.31 136 ARG A O 1
ATOM 1093 N N . PHE A 1 137 ? -0.231 1.119 -20.811 1.00 80.44 137 PHE A N 1
ATOM 1094 C CA . PHE A 1 137 ? -1.398 1.727 -21.460 1.00 80.44 137 PHE A CA 1
ATOM 1095 C C . PHE A 1 137 ? -1.425 3.237 -21.200 1.00 80.44 137 PHE A C 1
ATOM 1097 O O . PHE A 1 137 ? -1.438 3.671 -20.052 1.00 80.44 137 PHE A O 1
ATOM 1104 N N . LEU A 1 138 ? -1.384 4.056 -22.260 1.00 76.00 138 LEU A N 1
ATOM 1105 C CA . LEU A 1 138 ? -1.338 5.531 -22.179 1.00 76.00 138 LEU A CA 1
ATOM 1106 C C . LEU A 1 138 ? -0.237 6.093 -21.250 1.00 76.00 138 LEU A C 1
ATOM 1108 O O . LEU A 1 138 ? -0.383 7.165 -20.675 1.00 76.00 138 LEU A O 1
ATOM 1112 N N . GLY A 1 139 ? 0.877 5.374 -21.105 1.00 71.38 139 GLY A N 1
ATOM 1113 C CA . GLY A 1 139 ? 1.983 5.759 -20.223 1.00 71.38 139 GLY A CA 1
ATOM 1114 C C . GLY A 1 139 ? 1.902 5.206 -18.793 1.00 71.38 139 GLY A C 1
ATOM 1115 O O . GLY A 1 139 ? 2.883 5.312 -18.059 1.00 71.38 139 GLY A O 1
ATOM 1116 N N . MET A 1 140 ? 0.795 4.562 -18.410 1.00 71.00 140 MET A N 1
ATOM 1117 C CA . MET A 1 140 ? 0.631 3.885 -17.116 1.00 71.00 140 MET A CA 1
ATOM 1118 C C . MET A 1 140 ? 1.149 2.445 -17.194 1.00 71.00 140 MET A C 1
ATOM 1120 O O . MET A 1 140 ? 0.807 1.731 -18.137 1.00 71.00 140 MET A O 1
ATOM 1124 N N . GLN A 1 141 ? 1.962 2.022 -16.220 1.00 66.06 141 GLN A N 1
ATOM 1125 C CA . GLN A 1 141 ? 2.473 0.644 -16.142 1.00 66.06 141 GLN A CA 1
ATOM 1126 C C . GLN A 1 141 ? 1.478 -0.313 -15.460 1.00 66.06 141 GLN A C 1
ATOM 1128 O O . GLN A 1 141 ? 1.452 -1.479 -15.812 1.00 66.06 141 GLN A O 1
ATOM 1133 N N . GLU A 1 142 ? 0.597 0.177 -14.581 1.00 70.75 142 GLU A N 1
ATOM 1134 C CA . GLU A 1 142 ? -0.359 -0.652 -13.823 1.00 70.75 142 GLU A CA 1
ATOM 1135 C C . GLU A 1 142 ? -1.812 -0.171 -14.013 1.00 70.75 142 GLU A C 1
ATOM 1137 O O . GLU A 1 142 ? -2.446 0.353 -13.094 1.00 70.75 142 GLU A O 1
ATOM 1142 N N . PRO A 1 143 ? -2.376 -0.290 -15.227 1.00 69.69 143 PRO A N 1
ATOM 1143 C CA . PRO A 1 143 ? -3.697 0.261 -15.533 1.00 69.69 143 PRO A CA 1
ATOM 1144 C C . PRO A 1 143 ? -4.823 -0.340 -14.676 1.00 69.69 143 PRO A C 1
ATOM 1146 O O . PRO A 1 143 ? -5.787 0.360 -14.366 1.00 69.69 143 PRO A O 1
ATOM 1149 N N . ALA A 1 144 ? -4.706 -1.610 -14.269 1.00 69.31 144 ALA A N 1
ATOM 1150 C CA . ALA A 1 144 ? -5.682 -2.266 -13.402 1.00 69.31 144 ALA A CA 1
ATOM 1151 C C . ALA A 1 144 ? -5.664 -1.684 -11.979 1.00 69.31 144 ALA A C 1
ATOM 1153 O O . ALA A 1 144 ? -6.720 -1.356 -11.441 1.00 69.31 144 ALA A O 1
ATOM 1154 N N . SER A 1 145 ? -4.481 -1.469 -11.402 1.00 68.38 145 SER A N 1
ATOM 1155 C CA . SER A 1 145 ? -4.319 -0.831 -10.090 1.00 68.38 145 SER A CA 1
ATOM 1156 C C . SER A 1 145 ? -4.844 0.604 -10.105 1.00 68.38 145 SER A C 1
ATOM 1158 O O . SER A 1 145 ? -5.605 0.985 -9.224 1.00 68.38 145 SER A O 1
ATOM 1160 N N . VAL A 1 146 ? -4.566 1.377 -11.164 1.00 69.44 146 VAL A N 1
ATOM 1161 C CA . VAL A 1 146 ? -5.133 2.730 -11.334 1.00 69.44 146 VAL A CA 1
ATOM 1162 C C . VAL A 1 146 ? -6.663 2.698 -11.406 1.00 69.44 146 VAL A C 1
ATOM 1164 O O . VAL A 1 146 ? -7.321 3.529 -10.781 1.00 69.44 146 VAL A O 1
ATOM 1167 N N . LEU A 1 147 ? -7.245 1.743 -12.139 1.00 73.62 147 LEU A N 1
ATOM 1168 C CA . LEU A 1 147 ? -8.698 1.586 -12.231 1.00 73.62 147 LEU A CA 1
ATOM 1169 C C . LEU A 1 147 ? -9.321 1.244 -10.873 1.00 73.62 147 LEU A C 1
ATOM 1171 O O . LEU A 1 147 ? -10.351 1.817 -10.522 1.00 73.62 147 LEU A O 1
ATOM 1175 N N . PHE A 1 148 ? -8.712 0.332 -10.114 1.00 68.94 148 PHE A N 1
ATOM 1176 C CA . PHE A 1 148 ? -9.209 -0.045 -8.790 1.00 68.94 148 PHE A CA 1
ATOM 1177 C C . PHE A 1 148 ? -8.950 1.031 -7.727 1.00 68.94 148 PHE A C 1
ATOM 1179 O O . PHE A 1 148 ? -9.721 1.121 -6.771 1.00 68.94 148 PHE A O 1
ATOM 1186 N N . SER A 1 149 ? -7.959 1.900 -7.935 1.00 65.69 149 SER A N 1
ATOM 1187 C CA . SER A 1 149 ? -7.635 3.009 -7.030 1.00 65.69 149 SER A CA 1
ATOM 1188 C C . SER A 1 149 ? -8.281 4.350 -7.410 1.00 65.69 149 SER A C 1
ATOM 1190 O O . SER A 1 149 ? -8.243 5.259 -6.586 1.00 65.69 149 SER A O 1
ATOM 1192 N N . ILE A 1 150 ? -8.880 4.488 -8.607 1.00 62.62 150 ILE A N 1
ATOM 1193 C CA . ILE A 1 150 ? -9.604 5.635 -9.232 1.00 62.62 150 ILE A CA 1
ATOM 1194 C C . ILE A 1 150 ? -8.899 7.022 -9.183 1.00 62.62 150 ILE A C 1
ATOM 1196 O O . ILE A 1 150 ? -9.204 7.889 -10.000 1.00 62.62 150 ILE A O 1
ATOM 1200 N N . LEU A 1 151 ? -7.924 7.263 -8.300 1.00 54.66 151 LEU A N 1
ATOM 1201 C CA . LEU A 1 151 ? -7.328 8.573 -8.005 1.00 54.66 151 LEU A CA 1
ATOM 1202 C C . LEU A 1 151 ? -5.791 8.582 -7.919 1.00 54.66 151 LEU A C 1
ATOM 1204 O O . LEU A 1 151 ? -5.217 9.665 -7.820 1.00 54.66 151 LEU A O 1
ATOM 1208 N N . ASN A 1 152 ? -5.101 7.441 -8.019 1.00 59.00 152 ASN A N 1
ATOM 1209 C CA . ASN A 1 152 ? -3.634 7.421 -8.077 1.00 59.00 152 ASN A CA 1
ATOM 1210 C C . ASN A 1 152 ? -3.144 7.432 -9.521 1.00 59.00 152 ASN A C 1
ATOM 1212 O O . ASN A 1 152 ? -2.797 6.412 -10.102 1.00 59.00 152 ASN A O 1
ATOM 1216 N N . GLY A 1 153 ? -3.113 8.627 -10.113 1.00 57.56 153 GLY A N 1
ATOM 1217 C CA . GLY A 1 153 ? -2.589 8.835 -11.468 1.00 57.56 153 GLY A CA 1
ATOM 1218 C C . GLY A 1 153 ? -1.080 8.587 -11.605 1.00 57.56 153 GLY A C 1
ATOM 1219 O O . GLY A 1 153 ? -0.564 8.600 -12.720 1.00 57.56 153 GLY A O 1
ATOM 1220 N N . THR A 1 154 ? -0.360 8.370 -10.498 1.00 71.75 154 THR A N 1
ATOM 1221 C CA . THR A 1 154 ? 1.029 7.906 -10.512 1.00 71.75 154 THR A CA 1
ATOM 1222 C C . THR A 1 154 ? 1.263 6.872 -9.421 1.00 71.75 154 THR A C 1
ATOM 1224 O O . THR A 1 154 ? 0.7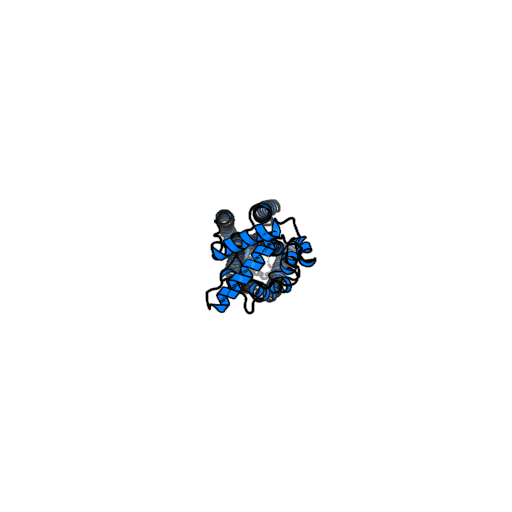24 6.962 -8.322 1.00 71.75 154 THR A O 1
ATOM 1227 N N . GLU A 1 155 ? 2.143 5.928 -9.714 1.00 71.81 155 GLU A N 1
ATOM 1228 C CA . GLU A 1 155 ? 2.607 4.906 -8.782 1.00 71.81 155 GLU A CA 1
ATOM 1229 C 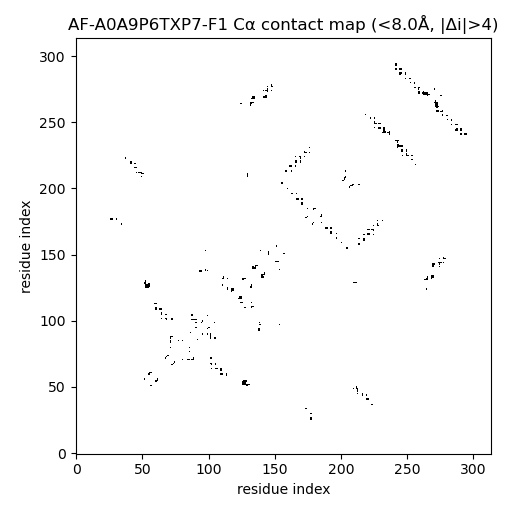C . GLU A 1 155 ? 3.171 5.502 -7.481 1.00 71.81 155 GLU A C 1
ATOM 1231 O O . GLU A 1 155 ? 2.832 5.072 -6.385 1.00 71.81 155 GLU A O 1
ATOM 1236 N N . LYS A 1 156 ? 4.000 6.552 -7.575 1.00 78.44 156 LYS A N 1
ATOM 1237 C CA . LYS A 1 156 ? 4.544 7.225 -6.384 1.00 78.44 156 LYS A CA 1
ATOM 1238 C C . LYS A 1 156 ? 3.434 7.748 -5.475 1.00 78.44 156 LYS A C 1
ATOM 1240 O O . LYS A 1 156 ? 3.551 7.682 -4.254 1.00 78.44 156 LYS A O 1
ATOM 1245 N N . MET A 1 157 ? 2.369 8.278 -6.074 1.00 80.94 157 MET A N 1
ATOM 1246 C CA . MET A 1 157 ? 1.214 8.765 -5.331 1.00 80.94 157 MET A CA 1
ATOM 1247 C C . MET A 1 157 ? 0.472 7.618 -4.650 1.00 80.94 157 MET A C 1
ATOM 1249 O O . MET A 1 157 ? 0.057 7.793 -3.506 1.00 80.94 157 MET A O 1
ATOM 1253 N N . ASP A 1 158 ? 0.409 6.443 -5.283 1.00 80.94 158 ASP A N 1
ATOM 1254 C CA . ASP A 1 158 ? -0.154 5.240 -4.671 1.00 80.94 158 ASP A CA 1
ATOM 1255 C C . ASP A 1 158 ? 0.542 4.879 -3.371 1.00 80.94 158 ASP A C 1
ATOM 1257 O O . ASP A 1 158 ? -0.079 4.920 -2.305 1.00 80.94 158 ASP A O 1
ATOM 1261 N N . TYR A 1 159 ? 1.858 4.729 -3.413 1.00 85.12 159 TYR A N 1
ATOM 1262 C CA . TYR A 1 159 ? 2.632 4.400 -2.224 1.00 85.12 159 TYR A CA 1
ATOM 1263 C C . TYR A 1 159 ? 2.593 5.481 -1.143 1.00 85.12 159 TYR A C 1
ATOM 1265 O O . TYR A 1 159 ? 2.440 5.167 0.041 1.00 85.12 159 TYR A O 1
ATOM 1273 N N . PHE A 1 160 ? 2.662 6.762 -1.517 1.00 88.75 160 PHE A N 1
ATOM 1274 C CA . PHE A 1 160 ? 2.561 7.853 -0.541 1.00 88.75 160 PHE A CA 1
ATOM 1275 C C . PHE A 1 160 ? 1.175 7.908 0.106 1.00 88.75 160 PHE A C 1
ATOM 1277 O O . PHE A 1 160 ? 1.061 8.146 1.315 1.00 88.75 160 PHE A O 1
ATOM 1284 N N . SER A 1 161 ? 0.122 7.667 -0.677 1.00 88.56 161 SER A N 1
ATOM 1285 C CA . SER A 1 161 ? -1.253 7.638 -0.185 1.00 88.56 161 SER A CA 1
ATOM 1286 C C . SER A 1 161 ? -1.499 6.429 0.721 1.00 88.56 161 SER A C 1
ATOM 1288 O O . SER A 1 161 ? -2.074 6.600 1.797 1.00 88.56 161 SER A O 1
ATOM 1290 N N . ALA A 1 162 ? -0.967 5.253 0.376 1.00 88.38 162 ALA A N 1
ATOM 1291 C CA . ALA A 1 162 ? -1.024 4.046 1.193 1.00 88.38 162 ALA A CA 1
ATOM 1292 C C . ALA A 1 162 ? -0.287 4.235 2.528 1.00 88.38 162 ALA A C 1
ATOM 1294 O O . ALA A 1 162 ? -0.855 3.987 3.596 1.00 88.38 162 ALA A O 1
ATOM 1295 N N . GLY A 1 163 ? 0.942 4.763 2.488 1.00 90.25 163 GLY A N 1
ATOM 1296 C CA . GLY A 1 163 ? 1.717 5.091 3.687 1.00 90.25 163 GLY A CA 1
ATOM 1297 C C . GLY A 1 163 ? 1.014 6.109 4.587 1.00 90.25 163 GLY A C 1
ATOM 1298 O O . GLY A 1 163 ? 0.971 5.951 5.810 1.00 90.25 163 GLY A O 1
ATOM 1299 N N . THR A 1 164 ? 0.379 7.117 3.991 1.00 92.19 164 THR A N 1
ATOM 1300 C CA . THR A 1 164 ? -0.416 8.107 4.730 1.00 92.19 164 THR A CA 1
ATOM 1301 C C . THR A 1 164 ? -1.662 7.477 5.354 1.00 92.19 164 THR A C 1
ATOM 1303 O O . THR A 1 164 ? -1.927 7.694 6.539 1.00 92.19 164 THR A O 1
ATOM 1306 N N . ALA A 1 165 ? -2.413 6.673 4.597 1.00 92.12 165 ALA A N 1
ATOM 1307 C CA . ALA A 1 165 ? -3.637 6.028 5.060 1.00 92.12 165 ALA A CA 1
ATOM 1308 C C . ALA A 1 165 ? -3.368 5.065 6.224 1.00 92.12 165 ALA A C 1
ATOM 1310 O O . ALA A 1 165 ? -4.066 5.121 7.241 1.00 92.12 165 ALA A O 1
ATOM 1311 N N . ILE A 1 166 ? -2.325 4.233 6.125 1.00 93.06 166 ILE A N 1
ATOM 1312 C CA . ILE A 1 166 ? -1.995 3.264 7.176 1.00 93.06 166 ILE A CA 1
ATOM 1313 C C . ILE A 1 166 ? -1.456 3.949 8.436 1.00 93.06 166 ILE A C 1
ATOM 1315 O O . ILE A 1 166 ? -1.840 3.586 9.552 1.00 93.06 166 ILE A O 1
ATOM 1319 N N . MET A 1 167 ? -0.644 5.002 8.279 1.00 92.81 167 MET A N 1
ATOM 1320 C CA . MET A 1 167 ? -0.156 5.797 9.407 1.00 92.81 167 MET A CA 1
ATOM 1321 C C . MET A 1 167 ? -1.304 6.533 10.109 1.00 92.81 167 MET A C 1
ATOM 1323 O O . MET A 1 167 ? -1.386 6.526 11.339 1.00 92.81 167 MET A O 1
ATOM 1327 N N . TYR A 1 168 ? -2.236 7.118 9.350 1.00 94.56 168 TYR A N 1
ATOM 1328 C CA . TYR A 1 168 ? -3.444 7.727 9.909 1.00 94.56 168 TYR A CA 1
ATOM 1329 C C . TYR A 1 168 ? -4.331 6.692 10.622 1.00 94.56 168 TYR A C 1
ATOM 1331 O O . TYR A 1 168 ? -4.837 6.950 11.719 1.00 94.56 168 TYR A O 1
ATOM 1339 N N . GLY A 1 169 ? -4.464 5.492 10.051 1.00 94.44 169 GLY A N 1
ATOM 1340 C CA . GLY A 1 169 ? -5.153 4.365 10.675 1.00 94.44 169 GLY A CA 1
ATOM 1341 C C . GLY A 1 169 ? -4.543 3.988 12.027 1.00 94.44 169 GLY A C 1
ATOM 1342 O O . GLY A 1 169 ? -5.272 3.847 13.018 1.00 94.44 169 GLY A O 1
ATOM 1343 N N . LEU A 1 170 ? -3.212 3.880 12.114 1.00 93.81 170 LEU A N 1
ATOM 1344 C CA . LEU A 1 170 ? -2.505 3.640 13.375 1.00 93.81 170 LEU A CA 1
ATOM 1345 C C . LEU A 1 170 ? -2.717 4.793 14.369 1.00 93.81 170 LEU A C 1
ATOM 1347 O O . LEU A 1 170 ? -3.046 4.543 15.534 1.00 93.81 170 LEU A O 1
ATOM 1351 N N . PHE A 1 171 ? -2.605 6.043 13.908 1.00 94.88 171 PHE A N 1
ATOM 1352 C CA . PHE A 1 171 ? -2.852 7.234 14.722 1.00 94.88 171 PHE A CA 1
ATOM 1353 C C . PHE A 1 171 ? -4.232 7.184 15.397 1.00 94.88 171 PHE A C 1
ATOM 1355 O O . PHE A 1 171 ? -4.323 7.284 16.628 1.00 94.88 171 PHE A O 1
ATOM 1362 N N . TYR A 1 172 ? -5.285 6.957 14.604 1.00 94.62 172 TYR A N 1
ATOM 1363 C CA . TYR A 1 172 ? -6.663 6.837 15.082 1.00 94.62 172 TYR A CA 1
ATOM 1364 C C . TYR A 1 172 ? -6.832 5.669 16.062 1.00 94.62 172 TYR A C 1
ATOM 1366 O O . TYR A 1 172 ? -7.433 5.824 17.126 1.00 94.62 172 TYR A O 1
ATOM 1374 N N . THR A 1 173 ? -6.262 4.510 15.733 1.00 93.75 173 THR A N 1
ATOM 1375 C CA . THR A 1 173 ? -6.403 3.267 16.509 1.00 93.75 173 THR A CA 1
ATOM 1376 C C . THR A 1 173 ? -5.864 3.414 17.924 1.00 93.75 173 THR A C 1
ATOM 1378 O O . THR A 1 173 ? -6.554 3.077 18.891 1.00 93.75 173 THR A O 1
ATOM 1381 N N . VAL A 1 174 ? -4.665 3.984 18.067 1.00 91.31 174 VAL A N 1
ATOM 1382 C CA . VAL A 1 174 ? -4.055 4.190 19.384 1.00 91.31 174 VAL A CA 1
ATOM 1383 C C . VAL A 1 174 ? -4.887 5.172 20.207 1.00 91.31 174 VAL A C 1
ATOM 1385 O O . VAL A 1 174 ? -5.201 4.865 21.358 1.00 91.31 174 VAL A O 1
ATOM 1388 N N . ILE A 1 175 ? -5.332 6.302 19.640 1.00 91.75 175 ILE A N 1
ATOM 1389 C CA . ILE A 1 175 ? -6.214 7.251 20.350 1.00 91.75 175 ILE A CA 1
ATOM 1390 C C . ILE A 1 175 ? -7.499 6.561 20.809 1.00 91.75 175 ILE A C 1
ATOM 1392 O O . ILE A 1 175 ? -7.889 6.679 21.977 1.00 91.75 175 ILE A O 1
ATOM 1396 N N . ARG A 1 176 ? -8.145 5.825 19.901 1.00 92.06 176 ARG A N 1
ATOM 1397 C CA . ARG A 1 176 ? -9.449 5.210 20.134 1.00 92.06 176 ARG A CA 1
ATOM 1398 C C . ARG A 1 176 ? -9.402 4.119 21.202 1.00 92.06 176 ARG A C 1
ATOM 1400 O O . ARG A 1 176 ? -10.257 4.128 22.096 1.00 92.06 176 ARG A O 1
ATOM 1407 N N . ILE A 1 177 ? -8.427 3.209 21.130 1.00 90.75 177 ILE A N 1
ATOM 1408 C CA . ILE A 1 177 ? -8.308 2.056 22.039 1.00 90.75 177 ILE A CA 1
ATOM 1409 C C . ILE A 1 177 ? -7.802 2.486 23.415 1.00 90.75 177 ILE A C 1
ATOM 1411 O O . ILE A 1 177 ? -8.359 2.066 24.431 1.00 90.75 177 ILE A O 1
ATOM 1415 N N . THR A 1 178 ? -6.784 3.348 23.467 1.00 86.12 178 THR A N 1
ATOM 1416 C CA . THR A 1 178 ? -6.231 3.825 24.748 1.00 86.12 178 THR A CA 1
ATOM 1417 C C . THR A 1 178 ? -7.111 4.882 25.418 1.00 86.12 178 THR A C 1
ATOM 1419 O O . THR A 1 178 ? -6.888 5.211 26.584 1.00 86.12 178 THR A O 1
ATOM 1422 N N . ARG A 1 179 ? -8.125 5.393 24.702 1.00 87.31 179 ARG A N 1
ATOM 1423 C CA . ARG A 1 179 ? -9.024 6.468 25.144 1.00 87.31 179 ARG A CA 1
ATOM 1424 C C . ARG A 1 179 ? -8.238 7.700 25.591 1.00 87.31 179 ARG A C 1
ATOM 1426 O O . ARG A 1 179 ? -8.493 8.262 26.656 1.00 87.31 179 ARG A O 1
ATOM 1433 N N . MET A 1 180 ? -7.264 8.111 24.779 1.00 84.81 180 MET A N 1
ATOM 1434 C CA . MET A 1 180 ? -6.505 9.335 25.028 1.00 84.81 180 MET A CA 1
ATOM 1435 C C . MET A 1 180 ? -7.437 10.544 24.946 1.00 84.81 180 MET A C 1
ATOM 1437 O O . MET A 1 180 ? -7.848 10.934 23.858 1.00 84.81 180 MET A O 1
ATOM 1441 N N . VAL A 1 181 ? -7.756 11.139 26.097 1.00 84.44 181 VAL A N 1
ATOM 1442 C CA . VAL A 1 181 ? -8.603 12.343 26.192 1.00 84.44 181 VAL A CA 1
ATOM 1443 C C . VAL A 1 181 ? -7.785 13.631 26.276 1.00 84.44 181 VAL A C 1
ATOM 1445 O O . VAL A 1 181 ? -8.270 14.698 25.917 1.00 84.44 181 VAL A O 1
ATOM 1448 N N . GLN A 1 182 ? -6.538 13.558 26.750 1.00 87.69 182 GLN A N 1
ATOM 1449 C CA . GLN A 1 182 ? -5.670 14.725 26.878 1.00 87.69 182 GLN A CA 1
ATOM 1450 C C . GLN A 1 182 ? -5.130 15.165 25.512 1.00 87.69 182 GLN A C 1
ATOM 1452 O O . GLN A 1 182 ? -4.335 14.454 24.896 1.00 87.69 182 GLN A O 1
ATOM 1457 N N . VAL A 1 183 ? -5.470 16.392 25.104 1.00 90.94 183 VAL A N 1
ATOM 1458 C CA . VAL A 1 183 ? -5.026 17.002 23.835 1.00 90.94 183 VAL A CA 1
ATOM 1459 C C . VAL A 1 183 ? -3.502 17.015 23.715 1.00 90.94 183 VAL A C 1
ATOM 1461 O O . VAL A 1 183 ? -2.964 16.669 22.671 1.00 90.94 183 VAL A O 1
ATOM 1464 N N . ARG A 1 184 ? -2.776 17.325 24.798 1.00 92.44 184 ARG A N 1
ATOM 1465 C CA . ARG A 1 184 ? -1.303 17.308 24.787 1.00 92.44 184 ARG A CA 1
ATOM 1466 C C . ARG A 1 184 ? -0.738 15.935 24.405 1.00 92.44 184 ARG A C 1
ATOM 1468 O O . ARG A 1 184 ? 0.205 15.868 23.627 1.00 92.44 184 ARG A O 1
ATOM 1475 N N . SER A 1 185 ? -1.311 14.850 24.926 1.00 88.00 185 SER A N 1
ATOM 1476 C CA . SER A 1 185 ? -0.882 13.486 24.593 1.00 88.00 185 SER A CA 1
ATOM 1477 C C . SER A 1 185 ? -1.231 13.117 23.151 1.00 88.00 185 SER A C 1
ATOM 1479 O O . SER A 1 185 ? -0.407 12.512 22.473 1.00 88.00 185 SER A O 1
ATOM 1481 N N . GLN A 1 186 ? -2.402 13.538 22.663 1.00 90.94 186 GLN A N 1
ATOM 1482 C CA . GLN A 1 186 ? -2.792 13.362 21.261 1.00 90.94 186 GLN A CA 1
ATOM 1483 C C . GLN A 1 186 ? -1.846 14.107 20.309 1.00 90.94 186 GLN A C 1
ATOM 1485 O O . GLN A 1 186 ? -1.431 13.535 19.308 1.00 90.94 186 GLN A O 1
ATOM 1490 N N . LEU A 1 187 ? -1.452 15.343 20.641 1.00 93.12 187 LEU A N 1
ATOM 1491 C CA . LEU A 1 187 ? -0.491 16.125 19.856 1.00 93.12 187 LEU A CA 1
ATOM 1492 C C . LEU A 1 187 ? 0.891 15.470 19.837 1.00 93.12 187 LEU A C 1
ATOM 1494 O O . LEU A 1 187 ? 1.480 15.326 18.772 1.00 93.12 187 LEU A O 1
ATOM 1498 N N . MET A 1 188 ? 1.397 15.030 20.994 1.00 91.44 188 MET A N 1
ATOM 1499 C CA . MET A 1 188 ? 2.684 14.326 21.065 1.00 91.44 188 MET A CA 1
ATOM 1500 C C . MET A 1 188 ? 2.678 13.044 20.224 1.00 91.44 188 MET A C 1
ATOM 1502 O O . MET A 1 188 ? 3.629 12.789 19.491 1.00 91.44 188 MET A O 1
ATOM 1506 N N . TRP A 1 189 ? 1.599 12.262 20.296 1.00 93.06 189 TRP A N 1
ATOM 1507 C CA . TRP A 1 189 ? 1.422 11.068 19.471 1.00 93.06 189 TRP A CA 1
ATOM 1508 C C . TRP A 1 189 ? 1.295 11.398 17.979 1.00 93.06 189 TRP A C 1
ATOM 1510 O O . TRP A 1 189 ? 1.902 10.732 17.145 1.00 93.06 189 TRP A O 1
ATOM 1520 N N . GLY A 1 190 ? 0.562 12.462 17.644 1.00 92.50 190 GLY A N 1
ATOM 1521 C CA . GLY A 1 190 ? 0.432 12.960 16.278 1.00 92.50 190 GLY A CA 1
ATOM 1522 C C . GLY A 1 190 ? 1.780 13.351 15.678 1.00 92.50 190 GLY A C 1
ATOM 1523 O O . GLY A 1 190 ? 2.094 12.919 14.576 1.00 92.50 190 GLY A O 1
ATOM 1524 N N . ILE A 1 191 ? 2.617 14.079 16.425 1.00 92.31 191 ILE A N 1
ATOM 1525 C CA . ILE A 1 191 ? 3.989 14.413 16.005 1.00 92.31 191 ILE A CA 1
ATOM 1526 C C . ILE A 1 191 ? 4.815 13.136 15.802 1.00 92.31 191 ILE A C 1
ATOM 1528 O O . ILE A 1 191 ? 5.535 13.026 14.812 1.00 92.31 191 ILE A O 1
ATOM 1532 N N . LEU A 1 192 ? 4.679 12.157 16.701 1.00 90.62 192 LEU A N 1
ATOM 1533 C CA . LEU A 1 192 ? 5.402 10.887 16.616 1.00 90.62 192 LEU A CA 1
ATOM 1534 C C . LEU A 1 192 ? 4.991 10.028 15.408 1.00 90.62 192 LEU A C 1
ATOM 1536 O O . LEU A 1 192 ? 5.803 9.243 14.939 1.00 90.62 192 LEU A O 1
ATOM 1540 N N . CYS A 1 193 ? 3.773 10.185 14.886 1.00 92.56 193 CYS A N 1
ATOM 1541 C CA . CYS A 1 193 ? 3.343 9.549 13.634 1.00 92.56 193 CYS A CA 1
ATOM 1542 C C . CYS A 1 193 ? 3.748 10.374 12.403 1.00 92.56 193 CYS A C 1
ATOM 1544 O O . CYS A 1 193 ? 4.207 9.830 11.400 1.00 92.56 193 CYS A O 1
ATOM 1546 N N . LEU A 1 194 ? 3.585 11.698 12.481 1.00 92.81 194 LEU A N 1
ATOM 1547 C CA . LEU A 1 194 ? 3.772 12.608 11.355 1.00 92.81 194 LEU A CA 1
ATOM 1548 C C . LEU A 1 194 ? 5.243 12.760 10.964 1.00 92.81 194 LEU A C 1
ATOM 1550 O O . LEU A 1 194 ? 5.555 12.740 9.778 1.00 92.81 194 LEU A O 1
ATOM 1554 N N . VAL A 1 195 ? 6.152 12.908 11.933 1.00 92.50 195 VAL A N 1
ATOM 1555 C CA . VAL A 1 195 ? 7.578 13.117 11.637 1.00 92.50 195 VAL A CA 1
ATOM 1556 C C . VAL A 1 195 ? 8.175 11.924 10.874 1.00 92.50 195 VAL A C 1
ATOM 1558 O O . VAL A 1 195 ? 8.745 12.157 9.808 1.00 92.50 195 VAL A O 1
ATOM 1561 N N . PRO A 1 196 ? 8.012 10.659 11.314 1.00 90.12 196 PRO A N 1
ATOM 1562 C CA . PRO A 1 196 ? 8.478 9.510 10.542 1.00 90.12 196 PRO A CA 1
ATOM 1563 C C . PRO A 1 196 ? 7.815 9.394 9.169 1.00 90.12 196 PRO A C 1
ATOM 1565 O O . PRO A 1 196 ? 8.503 9.071 8.208 1.00 90.12 196 PRO A O 1
ATOM 1568 N N . LEU A 1 197 ? 6.516 9.700 9.051 1.00 91.31 197 LEU A N 1
ATOM 1569 C CA . LEU A 1 197 ? 5.812 9.686 7.764 1.00 91.31 197 LEU A CA 1
ATOM 1570 C C . LEU A 1 197 ? 6.419 10.689 6.775 1.00 91.31 197 LEU A C 1
ATOM 1572 O O . LEU A 1 197 ? 6.689 10.337 5.630 1.00 91.31 197 LEU A O 1
ATOM 1576 N N . LEU A 1 198 ? 6.669 11.925 7.217 1.00 91.75 198 LEU A N 1
ATOM 1577 C CA . LEU A 1 198 ? 7.281 12.952 6.373 1.00 91.75 198 LEU A CA 1
ATOM 1578 C C . LEU A 1 198 ? 8.710 12.580 5.980 1.00 91.75 198 LEU A C 1
ATOM 1580 O O . LEU A 1 198 ? 9.077 12.765 4.822 1.00 91.75 198 LEU A O 1
ATOM 1584 N N . LEU A 1 199 ? 9.502 12.035 6.907 1.00 90.69 199 LEU A N 1
ATOM 1585 C CA . LEU A 1 199 ? 10.854 11.557 6.607 1.00 90.69 199 LEU A CA 1
ATOM 1586 C C . LEU A 1 199 ? 10.835 10.403 5.597 1.00 90.69 199 LEU A C 1
ATOM 1588 O O . LEU A 1 199 ? 11.606 10.426 4.642 1.00 90.69 199 LEU A O 1
ATOM 1592 N N . HIS A 1 200 ? 9.927 9.442 5.767 1.00 88.94 200 HIS A N 1
ATOM 1593 C CA . HIS A 1 200 ? 9.742 8.304 4.868 1.00 88.94 200 HIS A CA 1
ATOM 1594 C C . HIS A 1 200 ? 9.347 8.745 3.449 1.00 88.94 200 HIS A C 1
ATOM 1596 O O . HIS A 1 200 ? 10.013 8.378 2.480 1.00 88.94 200 HIS A O 1
ATOM 1602 N N . ILE A 1 201 ? 8.323 9.599 3.326 1.00 89.88 201 ILE A N 1
ATOM 1603 C CA . ILE A 1 201 ? 7.891 10.147 2.031 1.00 89.88 201 ILE A CA 1
ATOM 1604 C C . ILE A 1 201 ? 9.009 10.987 1.407 1.00 89.88 201 ILE A C 1
ATOM 1606 O O . ILE A 1 201 ? 9.264 10.862 0.215 1.00 89.88 201 ILE A O 1
ATOM 1610 N N . SER A 1 202 ? 9.716 11.808 2.191 1.00 88.38 202 SER A N 1
ATOM 1611 C CA . SER A 1 202 ? 10.818 12.633 1.674 1.00 88.38 202 SER A CA 1
ATOM 1612 C C . SER A 1 202 ? 11.983 11.780 1.168 1.00 88.38 202 SER A C 1
ATOM 1614 O O . SER A 1 202 ? 12.546 12.077 0.116 1.00 88.38 202 SER A O 1
ATOM 1616 N N . TYR A 1 203 ? 12.324 10.702 1.878 1.00 87.44 203 TYR A N 1
ATOM 1617 C CA . TYR A 1 203 ? 13.347 9.748 1.452 1.00 87.44 203 TYR A CA 1
ATOM 1618 C C . TYR A 1 203 ? 12.983 9.103 0.106 1.00 87.44 203 TYR A C 1
ATOM 1620 O O . TYR A 1 203 ? 13.772 9.168 -0.838 1.00 87.44 203 TYR A O 1
ATOM 1628 N N . LEU A 1 204 ? 11.764 8.572 -0.014 1.00 85.19 204 LEU A N 1
ATOM 1629 C CA . LEU A 1 204 ? 11.279 7.949 -1.249 1.00 85.19 204 LEU A CA 1
ATOM 1630 C C . LEU A 1 204 ? 11.085 8.952 -2.398 1.00 85.19 204 LEU A C 1
ATOM 1632 O O . LEU A 1 204 ? 11.236 8.599 -3.567 1.00 85.19 204 LEU A O 1
ATOM 1636 N N . ALA A 1 205 ? 10.743 10.205 -2.089 1.00 85.44 205 ALA A N 1
ATOM 1637 C CA . ALA A 1 205 ? 10.531 11.244 -3.090 1.00 85.44 205 ALA A CA 1
ATOM 1638 C C . ALA A 1 205 ? 11.844 11.783 -3.674 1.00 85.44 205 ALA A C 1
ATOM 1640 O O . ALA A 1 205 ? 11.905 12.012 -4.885 1.00 85.44 205 ALA A O 1
ATOM 1641 N N . PHE A 1 206 ? 12.867 11.995 -2.837 1.00 85.50 206 PHE A N 1
ATOM 1642 C CA . PHE A 1 206 ? 14.057 12.771 -3.211 1.00 85.50 206 PHE A CA 1
ATOM 1643 C C . PHE A 1 206 ? 15.378 11.998 -3.196 1.00 85.50 206 PHE A C 1
ATOM 1645 O O . PHE A 1 206 ? 16.322 12.448 -3.840 1.00 85.50 206 PHE A O 1
ATOM 1652 N N . VAL A 1 207 ? 15.480 10.882 -2.467 1.00 83.56 207 VAL A N 1
ATOM 1653 C CA . VAL A 1 207 ? 16.750 10.153 -2.307 1.00 83.56 207 VAL A CA 1
ATOM 1654 C C . VAL A 1 207 ? 16.781 8.926 -3.204 1.00 83.56 207 VAL A C 1
ATOM 1656 O O . VAL A 1 207 ? 17.539 8.879 -4.169 1.00 83.56 207 VAL A O 1
ATOM 1659 N N . HIS A 1 208 ? 15.962 7.928 -2.886 1.00 75.44 208 HIS A N 1
ATOM 1660 C CA . HIS A 1 208 ? 15.905 6.679 -3.629 1.00 75.44 208 HIS A CA 1
ATOM 1661 C C . HIS A 1 208 ? 14.505 6.094 -3.493 1.00 75.44 208 HIS A C 1
ATOM 1663 O O . HIS A 1 208 ? 14.031 5.843 -2.385 1.00 75.44 208 HIS A O 1
ATOM 1669 N N . PHE A 1 209 ? 13.833 5.911 -4.626 1.00 79.06 209 PHE A N 1
ATOM 1670 C CA . PHE A 1 209 ? 12.508 5.318 -4.647 1.00 79.06 209 PHE A CA 1
ATOM 1671 C C . PHE A 1 209 ? 12.649 3.796 -4.626 1.00 79.06 209 PHE A C 1
ATOM 1673 O O . PHE A 1 209 ? 12.960 3.186 -5.645 1.00 79.06 209 PHE A O 1
ATOM 1680 N N . ASP A 1 210 ? 12.462 3.210 -3.444 1.00 79.81 210 ASP A N 1
ATOM 1681 C CA . ASP A 1 210 ? 12.605 1.777 -3.210 1.00 79.81 210 ASP A CA 1
ATOM 1682 C C . ASP A 1 210 ? 11.261 1.145 -2.834 1.00 79.81 210 ASP A C 1
ATOM 1684 O O . ASP A 1 210 ? 10.697 1.411 -1.766 1.00 79.81 210 ASP A O 1
ATOM 1688 N N . TYR A 1 211 ? 10.752 0.307 -3.734 1.00 75.75 211 TYR A N 1
ATOM 1689 C CA . TYR A 1 211 ? 9.479 -0.385 -3.564 1.00 75.75 211 TYR A CA 1
ATOM 1690 C C . TYR A 1 211 ? 9.498 -1.360 -2.380 1.00 75.75 211 TYR A C 1
ATOM 1692 O O . TYR A 1 211 ? 8.588 -1.345 -1.549 1.00 75.75 211 TYR A O 1
ATOM 1700 N N . GLY A 1 212 ? 10.561 -2.160 -2.256 1.00 77.44 212 GLY A N 1
ATOM 1701 C CA . GLY A 1 212 ? 10.682 -3.161 -1.199 1.00 77.44 212 GLY A CA 1
ATOM 1702 C C . GLY A 1 212 ? 10.707 -2.519 0.185 1.00 77.44 212 GLY A C 1
ATOM 1703 O O . GLY A 1 212 ? 10.006 -2.966 1.093 1.00 77.44 212 GLY A O 1
ATOM 1704 N N . TYR A 1 213 ? 11.443 -1.416 0.333 1.00 82.69 213 TYR A N 1
ATOM 1705 C CA . TYR A 1 213 ? 11.432 -0.614 1.555 1.00 82.69 213 TYR A CA 1
ATOM 1706 C C . TYR A 1 213 ? 10.038 -0.051 1.867 1.00 82.69 213 TYR A C 1
ATOM 1708 O O . TYR A 1 213 ? 9.577 -0.145 3.008 1.00 82.69 213 TYR A O 1
ATOM 1716 N N . ASN A 1 214 ? 9.352 0.521 0.872 1.00 86.25 214 ASN A N 1
ATOM 1717 C CA . ASN A 1 214 ? 8.015 1.077 1.066 1.00 86.25 214 ASN A CA 1
ATOM 1718 C C . ASN A 1 214 ? 7.006 0.005 1.515 1.00 86.25 214 ASN A C 1
ATOM 1720 O O . ASN A 1 214 ? 6.279 0.209 2.493 1.00 86.25 214 ASN A O 1
ATOM 1724 N N . MET A 1 215 ? 6.999 -1.158 0.861 1.00 84.75 215 MET A N 1
ATOM 1725 C CA . MET A 1 215 ? 6.152 -2.290 1.249 1.00 84.75 215 MET A CA 1
ATOM 1726 C C . MET A 1 215 ? 6.467 -2.793 2.648 1.00 84.75 215 MET A C 1
ATOM 1728 O O . MET A 1 215 ? 5.566 -2.939 3.472 1.00 84.75 215 MET A O 1
ATOM 1732 N N . ALA A 1 216 ? 7.745 -2.971 2.968 1.00 83.69 216 ALA A N 1
ATOM 1733 C CA . ALA A 1 216 ? 8.169 -3.403 4.291 1.00 83.69 216 ALA A CA 1
ATOM 1734 C C . ALA A 1 216 ? 7.698 -2.416 5.385 1.00 83.69 216 ALA A C 1
ATOM 1736 O O . ALA A 1 216 ? 7.113 -2.825 6.397 1.00 83.69 216 ALA A O 1
ATOM 1737 N N . ALA A 1 217 ? 7.895 -1.111 5.174 1.00 86.50 217 ALA A N 1
ATOM 1738 C CA . ALA A 1 217 ? 7.493 -0.073 6.120 1.00 86.50 217 ALA A CA 1
ATOM 1739 C C . ALA A 1 217 ? 5.965 -0.019 6.312 1.00 86.50 217 ALA A C 1
ATOM 1741 O O . ALA A 1 217 ? 5.475 -0.044 7.447 1.00 86.50 217 ALA A O 1
ATOM 1742 N N . THR A 1 218 ? 5.202 0.009 5.219 1.00 89.12 218 THR A N 1
ATOM 1743 C CA . THR A 1 218 ? 3.733 0.106 5.257 1.00 89.12 218 THR A CA 1
ATOM 1744 C C . THR A 1 218 ? 3.075 -1.162 5.805 1.00 89.12 218 THR A C 1
ATOM 1746 O O . THR A 1 218 ? 2.204 -1.058 6.674 1.00 89.12 218 THR A O 1
ATOM 1749 N N . ALA A 1 219 ? 3.540 -2.352 5.408 1.00 87.75 219 ALA A N 1
ATOM 1750 C CA . ALA A 1 219 ? 3.062 -3.628 5.942 1.00 87.75 219 ALA A CA 1
ATOM 1751 C C . ALA A 1 219 ? 3.330 -3.759 7.448 1.00 87.75 219 ALA A C 1
ATOM 1753 O O . ALA A 1 219 ? 2.487 -4.272 8.184 1.00 87.75 219 ALA A O 1
ATOM 1754 N N . THR A 1 220 ? 4.457 -3.238 7.940 1.00 86.69 220 THR A N 1
ATOM 1755 C CA . THR A 1 220 ? 4.778 -3.251 9.377 1.00 86.69 220 THR A CA 1
ATOM 1756 C C . THR A 1 220 ? 3.835 -2.362 10.179 1.00 86.69 220 THR A C 1
ATOM 1758 O O . THR A 1 220 ? 3.236 -2.814 11.160 1.00 86.69 220 THR A O 1
ATOM 1761 N N . VAL A 1 221 ? 3.653 -1.108 9.751 1.00 90.25 221 VAL A N 1
ATOM 1762 C CA . VAL A 1 221 ? 2.712 -0.175 10.395 1.00 90.25 221 VAL A CA 1
ATOM 1763 C C . VAL A 1 221 ? 1.287 -0.739 10.356 1.00 90.25 221 VAL A C 1
ATOM 1765 O O . VAL A 1 221 ? 0.573 -0.687 11.362 1.00 90.25 221 VAL A O 1
ATOM 1768 N N . GLY A 1 222 ? 0.895 -1.349 9.235 1.00 91.94 222 GLY A N 1
ATOM 1769 C CA . GLY A 1 222 ? -0.394 -2.020 9.080 1.00 91.94 222 GLY A CA 1
ATOM 1770 C C . GLY A 1 222 ? -0.561 -3.250 9.970 1.00 91.94 222 GLY A C 1
ATOM 1771 O O . GLY A 1 222 ? -1.600 -3.410 10.608 1.00 91.94 222 GLY A O 1
ATOM 1772 N N . GLY A 1 223 ? 0.472 -4.082 10.101 1.00 90.44 223 GLY A N 1
ATOM 1773 C CA . GLY A 1 223 ? 0.475 -5.238 10.997 1.00 90.44 223 GLY A CA 1
ATOM 1774 C C . GLY A 1 223 ? 0.296 -4.833 12.460 1.00 90.44 223 GLY A C 1
ATOM 1775 O O . GLY A 1 223 ? -0.520 -5.417 13.174 1.00 90.44 223 GLY A O 1
ATOM 1776 N N . ILE A 1 224 ? 0.983 -3.770 12.891 1.00 90.62 224 ILE A N 1
ATOM 1777 C CA . ILE A 1 224 ? 0.793 -3.175 14.220 1.00 90.62 224 ILE A CA 1
ATOM 1778 C C . ILE A 1 224 ? -0.654 -2.686 14.382 1.00 90.62 224 ILE A C 1
ATOM 1780 O O . ILE A 1 224 ? -1.309 -3.026 15.370 1.00 90.62 224 ILE A O 1
ATOM 1784 N N . HIS A 1 225 ? -1.169 -1.911 13.423 1.00 93.88 225 HIS A N 1
ATOM 1785 C CA . HIS A 1 225 ? -2.550 -1.419 13.427 1.00 93.88 225 HIS A CA 1
ATOM 1786 C C . HIS A 1 225 ? -3.574 -2.562 13.575 1.00 93.88 225 HIS A C 1
ATOM 1788 O O . HIS A 1 225 ? -4.448 -2.508 14.445 1.00 93.88 225 HIS A O 1
ATOM 1794 N N . ASN A 1 226 ? -3.423 -3.630 12.792 1.00 94.12 226 ASN A N 1
ATOM 1795 C CA . ASN A 1 226 ? -4.296 -4.803 12.825 1.00 94.12 226 ASN A CA 1
ATOM 1796 C C . ASN A 1 226 ? -4.202 -5.558 14.154 1.00 94.12 226 ASN A C 1
ATOM 1798 O O . ASN A 1 226 ? -5.226 -5.951 14.720 1.00 94.12 226 ASN A O 1
ATOM 1802 N N . LEU A 1 227 ? -2.991 -5.717 14.697 1.00 91.88 227 LEU A N 1
ATOM 1803 C CA . LEU A 1 227 ? -2.778 -6.374 15.985 1.00 91.88 227 LEU A CA 1
ATOM 1804 C C . LEU A 1 227 ? -3.509 -5.643 17.117 1.00 91.88 227 LEU A C 1
ATOM 1806 O O . LEU A 1 227 ? -4.136 -6.285 17.963 1.00 91.88 227 LEU A O 1
ATOM 1810 N N . TRP A 1 228 ? -3.481 -4.309 17.120 1.00 93.69 228 TRP A N 1
ATOM 1811 C CA . TRP A 1 228 ? -4.237 -3.507 18.083 1.00 93.69 228 TRP A CA 1
ATOM 1812 C C . TRP A 1 228 ? -5.744 -3.789 18.009 1.00 93.69 228 TRP A C 1
ATOM 1814 O O . TRP A 1 228 ? -6.379 -3.982 19.051 1.00 93.69 228 TRP A O 1
ATOM 1824 N N . TRP A 1 229 ? -6.313 -3.876 16.805 1.00 95.06 229 TRP A N 1
ATOM 1825 C CA . TRP A 1 229 ? -7.734 -4.181 16.618 1.00 95.06 229 TRP A CA 1
ATOM 1826 C C . TRP A 1 229 ? -8.110 -5.599 17.027 1.00 95.06 229 TRP A C 1
ATOM 1828 O O . TRP A 1 229 ? -9.144 -5.785 17.674 1.00 95.06 229 TRP A O 1
ATOM 1838 N N . ILE A 1 230 ? -7.266 -6.590 16.742 1.00 92.31 230 ILE A N 1
ATOM 1839 C CA . ILE A 1 230 ? -7.470 -7.970 17.201 1.00 92.31 230 ILE A CA 1
ATOM 1840 C C . ILE A 1 230 ? -7.438 -8.025 18.733 1.00 92.31 230 ILE A C 1
ATOM 1842 O O . ILE A 1 230 ? -8.374 -8.534 19.352 1.00 92.31 230 ILE A O 1
ATOM 1846 N N . CYS A 1 231 ? -6.422 -7.432 19.365 1.00 92.00 231 CYS A N 1
ATOM 1847 C CA . CYS A 1 231 ? -6.313 -7.366 20.823 1.00 92.00 231 CYS A CA 1
ATOM 1848 C C . CYS A 1 231 ? -7.523 -6.669 21.462 1.00 92.00 231 CYS A C 1
ATOM 1850 O O . CYS A 1 231 ? -8.071 -7.158 22.454 1.00 92.00 231 CYS A O 1
ATOM 1852 N N . TRP A 1 232 ? -7.981 -5.552 20.887 1.00 93.94 232 TRP A N 1
ATOM 1853 C CA . TRP A 1 232 ? -9.181 -4.859 21.356 1.00 93.94 232 TRP A CA 1
ATOM 1854 C C . TRP A 1 232 ? -10.432 -5.729 21.221 1.00 93.94 232 TRP A C 1
ATOM 1856 O O . TRP A 1 232 ? -11.228 -5.804 22.160 1.00 93.94 232 TRP A O 1
ATOM 1866 N N . SER A 1 233 ? -10.576 -6.429 20.097 1.00 94.62 233 SER A N 1
ATOM 1867 C CA . SER A 1 233 ? -11.702 -7.326 19.829 1.00 94.62 233 SER A CA 1
ATOM 1868 C C . SER A 1 233 ? -11.772 -8.441 20.868 1.00 94.62 233 SER A C 1
ATOM 1870 O O . SER A 1 233 ? -12.803 -8.624 21.514 1.00 94.62 233 SER A O 1
ATOM 1872 N N . LEU A 1 234 ? -10.648 -9.122 21.117 1.00 91.75 234 LEU A N 1
ATOM 1873 C CA . LEU A 1 234 ? -10.543 -10.186 22.120 1.00 91.75 234 LEU A CA 1
ATOM 1874 C C . LEU A 1 234 ? -10.789 -9.680 23.545 1.00 91.75 234 LEU A C 1
ATOM 1876 O O . LEU A 1 234 ? -11.359 -10.399 24.363 1.00 91.75 234 LEU A O 1
ATOM 1880 N N . ALA A 1 235 ? -10.396 -8.447 23.860 1.00 90.31 235 ALA A N 1
ATOM 1881 C CA . ALA A 1 235 ? -10.659 -7.860 25.170 1.00 90.31 235 ALA A CA 1
ATOM 1882 C C . ALA A 1 235 ? -12.138 -7.477 25.368 1.00 90.31 235 ALA A C 1
ATOM 1884 O O . ALA A 1 235 ? -12.618 -7.478 26.501 1.00 90.31 235 ALA A O 1
ATOM 1885 N N . ASN A 1 236 ? -12.868 -7.159 24.292 1.00 89.69 236 ASN A N 1
ATOM 1886 C CA . ASN A 1 236 ? -14.222 -6.596 24.365 1.00 89.69 236 ASN A CA 1
ATOM 1887 C C . ASN A 1 236 ? -15.330 -7.534 23.856 1.00 89.69 236 ASN A C 1
ATOM 1889 O O . ASN A 1 236 ? -16.503 -7.174 23.963 1.00 89.69 236 ASN A O 1
ATOM 1893 N N . TRP A 1 237 ? -15.006 -8.727 23.344 1.00 90.62 237 TRP A N 1
ATOM 1894 C CA . TRP A 1 237 ? -15.974 -9.613 22.675 1.00 90.62 237 TRP A CA 1
ATOM 1895 C C . TRP A 1 237 ? -17.190 -9.999 23.528 1.00 90.62 237 TRP A C 1
ATOM 1897 O O . TRP A 1 237 ? -18.267 -10.234 22.989 1.00 90.62 237 TRP A O 1
ATOM 1907 N N . LYS A 1 238 ? -17.039 -10.042 24.859 1.00 89.94 238 LYS A N 1
ATOM 1908 C CA . LYS A 1 238 ? -18.140 -10.353 25.787 1.00 89.94 238 LYS A CA 1
ATOM 1909 C C . LYS A 1 238 ? -19.037 -9.155 26.082 1.00 89.94 238 LYS A C 1
ATOM 1911 O O . LYS A 1 238 ? -20.212 -9.335 26.375 1.00 89.94 238 LYS A O 1
ATOM 1916 N N . GLU A 1 239 ? -18.479 -7.947 26.064 1.00 88.50 239 GLU A N 1
ATOM 1917 C CA . GLU A 1 239 ? -19.201 -6.723 26.433 1.00 88.50 239 GLU A CA 1
ATOM 1918 C C . GLU A 1 239 ? -19.856 -6.056 25.221 1.00 88.50 239 GLU A C 1
ATOM 1920 O O . GLU A 1 239 ? -20.909 -5.435 25.353 1.00 88.50 239 GLU A O 1
ATOM 1925 N N . ARG A 1 240 ? -19.242 -6.180 24.039 1.00 91.19 240 ARG A N 1
ATOM 1926 C CA . ARG A 1 240 ? -19.656 -5.502 22.808 1.00 91.19 240 ARG A CA 1
ATOM 1927 C C . ARG A 1 240 ? -20.050 -6.531 21.742 1.00 91.19 240 ARG A C 1
ATOM 1929 O O . ARG A 1 240 ? -19.165 -7.182 21.190 1.00 91.19 240 ARG A O 1
ATOM 1936 N N . PRO A 1 241 ? -21.338 -6.625 21.359 1.00 91.50 241 PRO A N 1
ATOM 1937 C CA . PRO A 1 241 ? -21.805 -7.604 20.367 1.00 91.50 241 PRO A CA 1
ATOM 1938 C C . PRO A 1 241 ? -21.154 -7.490 18.978 1.00 91.50 241 PRO A C 1
ATOM 1940 O O . PRO A 1 241 ? -21.128 -8.459 18.228 1.00 91.50 241 PRO A O 1
ATOM 1943 N N . TYR A 1 242 ? -20.635 -6.312 18.624 1.00 94.00 242 TYR A N 1
ATOM 1944 C CA . TYR A 1 242 ? -19.987 -6.030 17.337 1.00 94.00 242 TYR A CA 1
ATOM 1945 C C . TYR A 1 242 ? -18.453 -6.101 17.397 1.00 94.00 242 TYR A C 1
ATOM 1947 O O . TYR A 1 242 ? -17.797 -5.853 16.389 1.00 94.00 242 TYR A O 1
ATOM 1955 N N . ALA A 1 243 ? -17.851 -6.423 18.550 1.00 93.44 243 ALA A N 1
ATOM 1956 C CA . ALA A 1 243 ? -16.393 -6.391 18.702 1.00 93.44 243 ALA A CA 1
ATOM 1957 C C . ALA A 1 243 ? -15.648 -7.431 17.853 1.00 93.44 243 ALA A C 1
ATOM 1959 O O . ALA A 1 243 ? -14.439 -7.325 17.722 1.00 93.44 243 ALA A O 1
ATOM 1960 N N . TRP A 1 244 ? -16.335 -8.399 17.246 1.00 92.81 244 TRP A N 1
ATOM 1961 C CA . TRP A 1 244 ? -15.729 -9.332 16.294 1.00 92.81 244 TRP A CA 1
ATOM 1962 C C . TRP A 1 244 ? -15.480 -8.708 14.908 1.00 92.81 244 TRP A C 1
ATOM 1964 O O . TRP A 1 244 ? -14.594 -9.168 14.192 1.00 92.81 244 TRP A O 1
ATOM 1974 N N . GLU A 1 245 ? -16.230 -7.666 14.525 1.00 94.06 245 GLU A N 1
ATOM 1975 C CA . GLU A 1 245 ? -16.138 -7.042 13.196 1.00 94.06 245 GLU A CA 1
ATOM 1976 C C . GLU A 1 245 ? -14.731 -6.504 12.877 1.00 94.06 245 GLU A C 1
ATOM 1978 O O . GLU A 1 245 ? -14.207 -6.865 11.824 1.00 94.06 245 GLU A O 1
ATOM 1983 N N . PRO A 1 246 ? -14.056 -5.730 13.754 1.00 94.50 246 PRO A N 1
ATOM 1984 C CA . PRO A 1 246 ? -12.715 -5.240 13.453 1.00 94.50 246 PRO A CA 1
ATOM 1985 C C . PRO A 1 246 ? -11.653 -6.346 13.435 1.00 94.50 246 PRO A C 1
ATOM 1987 O O . PRO A 1 246 ? -10.695 -6.228 12.679 1.00 94.50 246 PRO A O 1
ATOM 1990 N N . ALA A 1 247 ? -11.818 -7.439 14.192 1.00 92.88 247 ALA A N 1
ATOM 1991 C CA . ALA A 1 247 ? -10.934 -8.603 14.076 1.00 92.88 247 ALA A CA 1
ATOM 1992 C C . ALA A 1 247 ? -11.085 -9.303 12.720 1.00 92.88 247 ALA A C 1
ATOM 1994 O O . ALA A 1 247 ? -10.082 -9.652 12.105 1.00 92.88 247 ALA A O 1
ATOM 1995 N N . VAL A 1 248 ? -12.317 -9.475 12.230 1.00 93.31 248 VAL A N 1
ATOM 1996 C CA . VAL A 1 248 ? -12.554 -10.036 10.891 1.00 93.31 248 VAL A CA 1
ATOM 1997 C C . VAL A 1 248 ? -11.971 -9.123 9.818 1.00 93.31 248 VAL A C 1
ATOM 1999 O O . VAL A 1 248 ? -11.252 -9.612 8.953 1.00 93.31 248 VAL A O 1
ATOM 2002 N N . SER A 1 249 ? -12.189 -7.808 9.904 1.00 93.75 249 SER A N 1
ATOM 2003 C CA . SER A 1 249 ? -11.573 -6.856 8.973 1.00 93.75 249 SER A CA 1
ATOM 2004 C C . SER A 1 249 ? -10.045 -6.923 9.008 1.00 93.75 249 SER A C 1
ATOM 2006 O O . SER A 1 249 ? -9.432 -6.975 7.949 1.00 93.75 249 SER A O 1
ATOM 2008 N N . ALA A 1 250 ? -9.437 -6.990 10.199 1.00 93.31 250 ALA A N 1
ATOM 2009 C CA . ALA A 1 250 ? -7.989 -7.109 10.379 1.00 93.31 250 ALA A CA 1
ATOM 2010 C C . ALA A 1 250 ? -7.419 -8.412 9.787 1.00 93.31 250 ALA A C 1
ATOM 2012 O O . ALA A 1 250 ? -6.340 -8.402 9.196 1.00 93.31 250 ALA A O 1
ATOM 2013 N N . VAL A 1 251 ? -8.139 -9.532 9.906 1.00 90.88 251 VAL A N 1
ATOM 2014 C CA . VAL A 1 251 ? -7.741 -10.800 9.275 1.00 90.88 251 VAL A CA 1
ATOM 2015 C C . VAL A 1 251 ? -7.870 -10.701 7.759 1.00 90.88 251 VAL A C 1
ATOM 2017 O O . VAL A 1 251 ? -6.903 -10.989 7.065 1.00 90.88 251 VAL A O 1
ATOM 2020 N N . LEU A 1 252 ? -9.012 -10.238 7.241 1.00 91.56 252 LEU A N 1
ATOM 2021 C CA . LEU A 1 252 ? -9.255 -10.149 5.799 1.00 91.56 252 LEU A CA 1
ATOM 2022 C C . LEU A 1 252 ? -8.278 -9.197 5.098 1.00 91.56 252 LEU A C 1
ATOM 2024 O O . LEU A 1 252 ? -7.745 -9.550 4.051 1.00 91.56 252 LEU A O 1
ATOM 2028 N N . ILE A 1 253 ? -7.994 -8.030 5.687 1.00 91.38 253 ILE A N 1
ATOM 2029 C CA . ILE A 1 253 ? -7.011 -7.089 5.132 1.00 91.38 253 ILE A CA 1
ATOM 2030 C C . ILE A 1 253 ? -5.590 -7.663 5.206 1.00 91.38 253 ILE A C 1
ATOM 2032 O O . ILE A 1 253 ? -4.801 -7.457 4.296 1.00 91.38 253 ILE A O 1
ATOM 2036 N N . THR A 1 254 ? -5.253 -8.441 6.241 1.00 89.62 254 THR A N 1
ATOM 2037 C CA . THR A 1 254 ? -3.943 -9.111 6.315 1.00 89.62 254 THR A CA 1
ATOM 2038 C C . THR A 1 254 ? -3.838 -10.230 5.278 1.00 89.62 254 THR A C 1
ATOM 2040 O O . THR A 1 254 ? -2.806 -10.368 4.633 1.00 89.62 254 THR A O 1
ATOM 2043 N N . SER A 1 255 ? -4.908 -11.002 5.068 1.00 87.44 255 SER A N 1
ATOM 2044 C CA . SER A 1 255 ? -4.956 -12.039 4.034 1.00 87.44 255 SER A CA 1
ATOM 2045 C C . SER A 1 255 ? -4.846 -11.454 2.634 1.00 87.44 255 SER A C 1
ATOM 2047 O O . SER A 1 255 ? -4.120 -11.993 1.808 1.00 87.44 255 SER A O 1
ATOM 2049 N N . ALA A 1 256 ? -5.530 -10.343 2.369 1.00 88.25 256 ALA A N 1
ATOM 2050 C CA . ALA A 1 256 ? -5.390 -9.661 1.098 1.00 88.25 256 ALA A CA 1
ATOM 2051 C C . ALA A 1 256 ? -3.954 -9.099 0.943 1.00 88.25 256 ALA A C 1
ATOM 2053 O O . ALA A 1 256 ? -3.415 -9.169 -0.155 1.00 88.25 256 ALA A O 1
ATOM 2054 N N . MET A 1 257 ? -3.281 -8.659 2.022 1.00 84.69 257 MET A N 1
ATOM 2055 C CA . MET A 1 257 ? -1.910 -8.116 1.959 1.00 84.69 257 MET A CA 1
ATOM 2056 C C . MET A 1 257 ? -0.907 -9.206 1.570 1.00 84.69 257 MET A C 1
ATOM 2058 O O . MET A 1 257 ? 0.144 -8.929 1.003 1.00 84.69 257 MET A O 1
ATOM 2062 N N .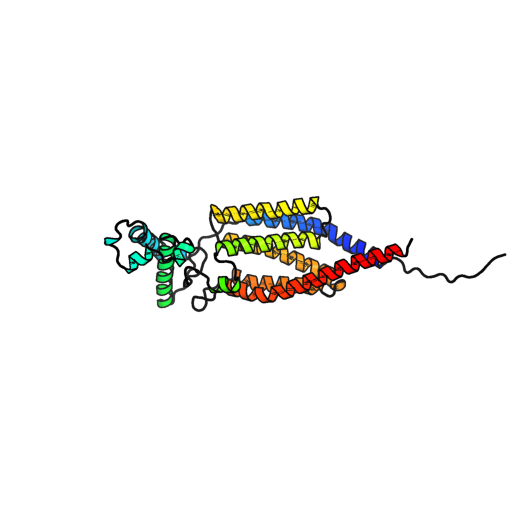 CYS A 1 258 ? -1.237 -10.477 1.819 1.00 81.25 258 CYS A N 1
ATOM 2063 C CA . CYS A 1 258 ? -0.441 -11.584 1.308 1.00 81.25 258 CYS A CA 1
ATOM 2064 C C . CYS A 1 258 ? -0.395 -11.620 -0.226 1.00 81.25 258 CYS A C 1
ATOM 2066 O O . CYS A 1 258 ? 0.582 -12.139 -0.749 1.00 81.25 258 CYS A O 1
ATOM 2068 N N . LEU A 1 259 ? -1.390 -11.083 -0.945 1.00 81.94 259 LEU A N 1
ATOM 2069 C CA . LEU A 1 259 ? -1.325 -10.975 -2.407 1.00 81.94 259 LEU A CA 1
ATOM 2070 C C . LEU A 1 259 ? -0.156 -10.078 -2.814 1.00 81.94 259 LEU A C 1
ATOM 2072 O O . LEU A 1 259 ? 0.666 -10.503 -3.616 1.00 81.94 259 LEU A O 1
ATOM 2076 N N . GLU A 1 260 ? -0.034 -8.917 -2.172 1.00 79.19 260 GLU A N 1
ATOM 2077 C CA . GLU A 1 260 ? 1.062 -7.967 -2.379 1.00 79.19 260 GLU A CA 1
ATOM 2078 C C . GLU A 1 260 ? 2.429 -8.565 -2.012 1.00 79.19 260 GLU A C 1
ATOM 2080 O O . GLU A 1 260 ? 3.389 -8.444 -2.762 1.00 79.19 260 GLU A O 1
ATOM 2085 N N . ILE A 1 261 ? 2.525 -9.256 -0.869 1.00 74.56 261 ILE A N 1
ATOM 2086 C CA . ILE A 1 261 ? 3.800 -9.808 -0.372 1.00 74.56 261 ILE A CA 1
ATOM 2087 C C . ILE A 1 261 ? 4.276 -11.010 -1.198 1.00 74.56 261 ILE A C 1
ATOM 2089 O O . ILE A 1 261 ? 5.480 -11.212 -1.353 1.00 74.56 261 ILE A O 1
ATOM 2093 N N . LEU A 1 262 ? 3.351 -11.852 -1.664 1.00 77.00 262 LEU A N 1
ATOM 2094 C CA . LEU A 1 262 ? 3.693 -13.037 -2.454 1.00 77.00 262 LEU A CA 1
ATOM 2095 C C . LEU A 1 262 ? 4.051 -12.692 -3.904 1.00 77.00 262 LEU A C 1
ATOM 2097 O O . LEU A 1 262 ? 4.652 -13.537 -4.560 1.00 77.00 262 LEU A O 1
ATOM 2101 N N . ASP A 1 263 ? 3.685 -11.491 -4.361 1.00 79.50 263 ASP A N 1
ATOM 2102 C CA . ASP A 1 263 ? 4.152 -10.821 -5.578 1.00 79.50 263 ASP A CA 1
ATOM 2103 C C . ASP A 1 263 ? 4.367 -11.754 -6.787 1.00 79.50 263 ASP A C 1
ATOM 2105 O O . ASP A 1 263 ? 5.474 -12.215 -7.083 1.00 79.50 263 ASP A O 1
ATOM 2109 N N . PHE A 1 264 ? 3.284 -12.045 -7.510 1.00 83.31 264 PHE A N 1
ATOM 2110 C CA . PHE A 1 264 ? 3.310 -12.905 -8.693 1.00 83.31 264 PHE A CA 1
ATOM 2111 C C . PHE A 1 264 ? 3.231 -12.101 -10.002 1.00 83.31 264 PHE A C 1
ATOM 2113 O O . PHE A 1 264 ? 2.638 -11.025 -10.065 1.00 83.31 264 PHE A O 1
ATOM 2120 N N . ALA A 1 265 ? 3.802 -12.671 -11.069 1.00 82.38 265 ALA A N 1
ATOM 2121 C CA . ALA A 1 265 ? 3.828 -12.068 -12.400 1.00 82.38 265 ALA A CA 1
ATOM 2122 C C . ALA A 1 265 ? 2.419 -11.809 -12.965 1.00 82.38 265 ALA A C 1
ATOM 2124 O O . ALA A 1 265 ? 1.527 -12.637 -12.772 1.00 82.38 265 ALA A O 1
ATOM 2125 N N . PRO A 1 266 ? 2.206 -10.718 -13.722 1.00 83.44 266 PRO A N 1
ATOM 2126 C CA . PRO A 1 266 ? 0.886 -10.345 -14.200 1.00 83.44 266 PRO A CA 1
ATOM 2127 C C . PRO A 1 266 ? 0.263 -11.428 -15.078 1.00 83.44 266 PRO A C 1
ATOM 2129 O O . PRO A 1 266 ? 0.801 -11.823 -16.116 1.00 83.44 266 PRO A O 1
ATOM 2132 N N . LEU A 1 267 ? -0.940 -11.845 -14.700 1.00 82.12 267 LEU A N 1
ATOM 2133 C CA . LEU A 1 267 ? -1.812 -12.669 -15.517 1.00 82.12 267 LEU A CA 1
ATOM 2134 C C . LEU A 1 267 ? -2.207 -11.876 -16.765 1.00 82.12 267 LEU A C 1
ATOM 2136 O O . LEU A 1 267 ? -2.675 -10.735 -16.690 1.00 82.12 267 LEU A O 1
ATOM 2140 N N . TRP A 1 268 ? -1.977 -12.488 -17.927 1.00 81.44 268 TRP A N 1
ATOM 2141 C CA . TRP A 1 268 ? -2.226 -11.897 -19.248 1.00 81.44 268 TRP A CA 1
ATOM 2142 C C . TRP A 1 268 ? -1.518 -10.554 -19.498 1.00 81.44 268 TRP A C 1
ATOM 2144 O O . TRP A 1 268 ? -1.912 -9.821 -20.399 1.00 81.44 268 TRP A O 1
ATOM 2154 N N . GLY A 1 269 ? -0.487 -10.219 -18.714 1.00 76.62 269 GLY A N 1
ATOM 2155 C CA . GLY A 1 269 ? 0.264 -8.967 -18.848 1.00 76.62 269 GLY A CA 1
ATOM 2156 C C . GLY A 1 269 ? -0.442 -7.714 -18.312 1.00 76.62 269 GLY A C 1
ATOM 2157 O O . GLY A 1 269 ? 0.081 -6.616 -18.507 1.00 76.62 269 GLY A O 1
ATOM 2158 N N . PHE A 1 270 ? -1.591 -7.862 -17.633 1.00 76.25 270 PHE A N 1
ATOM 2159 C CA . PHE A 1 270 ? -2.376 -6.735 -17.098 1.00 76.25 270 PHE A CA 1
ATOM 2160 C C . PHE A 1 270 ? -2.856 -6.902 -15.647 1.00 76.25 270 PHE A C 1
ATOM 2162 O O . PHE A 1 270 ? -3.054 -5.889 -14.981 1.00 76.25 270 PHE A O 1
ATOM 2169 N N . LEU A 1 271 ? -3.085 -8.133 -15.166 1.00 80.62 271 LEU A N 1
ATOM 2170 C CA . LEU A 1 271 ? -3.627 -8.401 -13.824 1.00 80.62 271 LEU A CA 1
ATOM 2171 C C . LEU A 1 271 ? -2.565 -9.010 -12.910 1.00 80.62 271 LEU A C 1
ATOM 2173 O O . LEU A 1 271 ? -2.273 -10.199 -12.991 1.00 80.62 271 LEU A O 1
ATOM 2177 N N . ASP A 1 272 ? -2.007 -8.208 -12.024 1.00 82.06 272 ASP A N 1
ATOM 2178 C CA . ASP A 1 272 ? -0.992 -8.599 -11.048 1.00 82.06 272 ASP A CA 1
ATOM 2179 C C . ASP A 1 272 ? -1.519 -8.761 -9.621 1.00 82.06 272 ASP A C 1
ATOM 2181 O O . ASP A 1 272 ? -2.683 -8.506 -9.305 1.00 82.06 272 ASP A O 1
ATOM 2185 N N . ALA A 1 273 ? -0.610 -9.182 -8.744 1.00 84.38 273 ALA A N 1
ATOM 2186 C CA . ALA A 1 273 ? -0.801 -9.212 -7.303 1.00 84.38 273 ALA A CA 1
ATOM 2187 C C . ALA A 1 273 ? -1.341 -7.888 -6.740 1.00 84.38 273 ALA A C 1
ATOM 2189 O O . ALA A 1 273 ? -2.297 -7.910 -5.960 1.00 84.38 273 ALA A O 1
ATOM 2190 N N . HIS A 1 274 ? -0.777 -6.759 -7.174 1.00 84.81 274 HIS A N 1
ATOM 2191 C CA . HIS A 1 274 ? -1.099 -5.435 -6.650 1.00 84.81 274 HIS A CA 1
ATOM 2192 C C . HIS A 1 274 ? -2.518 -4.979 -7.012 1.00 84.81 274 HIS A C 1
ATOM 2194 O O . HIS A 1 274 ? -3.297 -4.559 -6.149 1.00 84.81 274 HIS A O 1
ATOM 2200 N N . SER A 1 275 ? -2.934 -5.141 -8.269 1.00 83.25 275 SER A N 1
ATOM 2201 C CA . SER A 1 275 ? -4.311 -4.837 -8.673 1.00 83.25 275 SER A CA 1
ATOM 2202 C C . SER A 1 275 ? -5.334 -5.754 -7.993 1.00 83.25 275 SER A C 1
ATOM 2204 O O . SER A 1 275 ? -6.412 -5.287 -7.609 1.00 83.25 275 SER A O 1
ATOM 2206 N N . LEU A 1 276 ? -5.008 -7.036 -7.773 1.00 85.81 276 LEU A N 1
ATOM 2207 C CA . LEU A 1 276 ? -5.866 -7.943 -7.002 1.00 85.81 276 LEU A CA 1
ATOM 2208 C C . LEU A 1 276 ? -5.953 -7.557 -5.524 1.00 85.81 276 LEU A C 1
ATOM 2210 O O . LEU A 1 276 ? -7.027 -7.693 -4.935 1.00 85.81 276 LEU A O 1
ATOM 2214 N N . TRP A 1 277 ? -4.865 -7.065 -4.932 1.00 88.06 277 TRP A N 1
ATOM 2215 C CA . TRP A 1 277 ? -4.881 -6.492 -3.590 1.00 88.06 277 TRP A CA 1
ATOM 2216 C C . TRP A 1 277 ? -5.877 -5.332 -3.513 1.00 88.06 277 TRP A C 1
ATOM 2218 O O . TRP A 1 277 ? -6.820 -5.400 -2.717 1.00 88.06 277 TRP A O 1
ATOM 2228 N N . HIS A 1 278 ? -5.757 -4.333 -4.395 1.00 86.06 278 HIS A N 1
ATOM 2229 C CA . HIS A 1 278 ? -6.703 -3.211 -4.456 1.00 86.06 278 HIS A CA 1
ATOM 2230 C C . HIS A 1 278 ? -8.145 -3.700 -4.602 1.00 86.06 278 HIS A C 1
ATOM 2232 O O . HIS A 1 278 ? -8.998 -3.355 -3.779 1.00 86.06 278 HIS A O 1
ATOM 2238 N N . ALA A 1 279 ? -8.411 -4.595 -5.557 1.00 87.50 279 ALA A N 1
ATOM 2239 C CA . ALA A 1 279 ? -9.737 -5.176 -5.763 1.00 87.50 279 ALA A CA 1
ATOM 2240 C C . ALA A 1 279 ? -10.281 -5.901 -4.515 1.00 87.50 279 ALA A C 1
ATOM 2242 O O . ALA A 1 279 ? -11.460 -5.758 -4.175 1.00 87.50 279 ALA A O 1
ATOM 2243 N N . ALA A 1 280 ? -9.433 -6.644 -3.798 1.00 89.25 280 ALA A N 1
ATOM 2244 C CA . ALA A 1 280 ? -9.805 -7.360 -2.581 1.00 89.25 280 ALA A CA 1
ATOM 2245 C C . ALA A 1 280 ? -10.108 -6.421 -1.400 1.00 89.25 280 ALA A C 1
ATOM 2247 O O . ALA A 1 280 ? -10.904 -6.779 -0.527 1.00 89.25 280 ALA A O 1
ATOM 2248 N N . THR A 1 281 ? -9.523 -5.219 -1.366 1.00 89.56 281 THR A N 1
ATOM 2249 C CA . THR A 1 281 ? -9.773 -4.244 -0.290 1.00 89.56 281 THR A CA 1
ATOM 2250 C C . THR A 1 281 ? -11.069 -3.442 -0.455 1.00 89.56 281 THR A C 1
ATOM 2252 O O . THR A 1 281 ? -11.655 -3.041 0.555 1.00 89.56 281 THR A O 1
ATOM 2255 N N . ILE A 1 282 ? -11.592 -3.281 -1.679 1.00 88.75 282 ILE A N 1
ATOM 2256 C CA . ILE A 1 282 ? -12.862 -2.577 -1.963 1.00 88.75 282 ILE A CA 1
ATOM 2257 C C . ILE A 1 282 ? -14.028 -3.061 -1.073 1.00 88.75 282 ILE A C 1
ATOM 2259 O O . ILE A 1 282 ? -14.647 -2.231 -0.398 1.00 88.75 282 ILE A O 1
ATOM 2263 N N . PRO A 1 283 ? -14.348 -4.371 -0.991 1.00 90.50 283 PRO A N 1
ATOM 2264 C CA . PRO A 1 283 ? -15.442 -4.851 -0.144 1.00 90.50 283 PRO A CA 1
ATOM 2265 C C . PRO A 1 283 ? -15.160 -4.736 1.363 1.00 90.50 283 PRO A C 1
ATOM 2267 O O . PRO A 1 283 ? -16.097 -4.828 2.159 1.00 90.50 283 PRO A O 1
ATOM 2270 N N . LEU A 1 284 ? -13.912 -4.510 1.787 1.00 91.06 284 LEU A N 1
ATOM 2271 C CA . LEU A 1 284 ? -13.565 -4.348 3.205 1.00 91.06 284 LEU A CA 1
ATOM 2272 C C . LEU A 1 284 ? -13.938 -2.961 3.739 1.00 91.06 284 LEU A C 1
ATOM 2274 O O . LEU A 1 284 ? -14.282 -2.831 4.917 1.00 91.06 284 LEU A O 1
ATOM 2278 N N . VAL A 1 285 ? -13.951 -1.940 2.877 1.00 90.56 285 VAL A N 1
ATOM 2279 C CA . VAL A 1 285 ? -14.331 -0.563 3.231 1.00 90.56 285 VAL A CA 1
ATOM 2280 C C . VAL A 1 285 ? -15.723 -0.480 3.882 1.00 90.56 285 VAL A C 1
ATOM 2282 O O . VAL A 1 285 ? -15.818 0.038 5.000 1.00 90.56 285 VAL A O 1
ATOM 2285 N N . PRO A 1 286 ? -16.814 -1.001 3.282 1.00 91.81 286 PRO A N 1
ATOM 2286 C CA . PRO A 1 286 ? -18.135 -0.937 3.907 1.00 91.81 286 PRO A CA 1
ATOM 2287 C C . PRO A 1 286 ? -18.227 -1.749 5.209 1.00 91.81 286 PRO A C 1
ATOM 2289 O O . PRO A 1 286 ? -18.945 -1.343 6.126 1.00 91.81 286 PRO A O 1
ATOM 2292 N N . ILE A 1 287 ? -17.488 -2.860 5.333 1.00 91.56 287 ILE A N 1
ATOM 2293 C CA . ILE A 1 287 ? -17.431 -3.654 6.574 1.00 91.56 287 ILE A CA 1
ATOM 2294 C C . ILE A 1 287 ? -16.810 -2.816 7.695 1.00 91.56 287 ILE A C 1
ATOM 2296 O O . ILE A 1 287 ? -17.379 -2.713 8.785 1.00 91.56 287 ILE A O 1
ATOM 2300 N N . TRP A 1 288 ? -15.675 -2.172 7.411 1.00 94.31 288 TRP A N 1
ATOM 2301 C CA . TRP A 1 288 ? -14.995 -1.295 8.358 1.00 94.31 288 TRP A CA 1
ATOM 2302 C C . TRP A 1 288 ? -1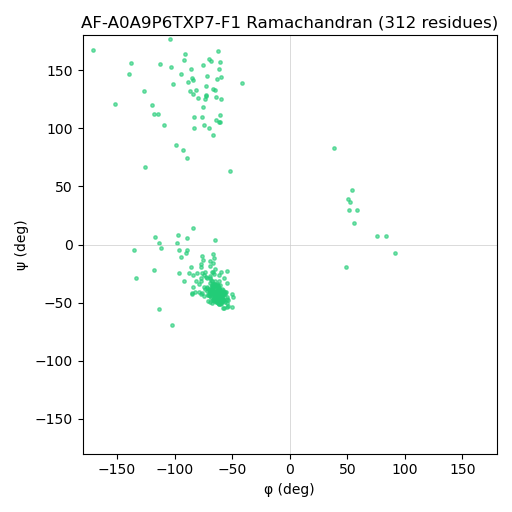5.857 -0.099 8.763 1.00 94.31 288 TRP A C 1
ATOM 2304 O O . TRP A 1 288 ? -16.012 0.197 9.949 1.00 94.31 288 TRP A O 1
ATOM 2314 N N . TYR A 1 289 ? -16.485 0.556 7.788 1.00 92.94 289 TYR A N 1
ATOM 2315 C CA . TYR A 1 289 ? -17.351 1.702 8.041 1.00 92.94 289 TYR A CA 1
ATOM 2316 C C . TYR A 1 289 ? -18.543 1.338 8.938 1.00 92.94 289 TYR A C 1
ATOM 2318 O O . TYR A 1 289 ? -18.853 2.053 9.895 1.00 92.94 289 TYR A O 1
ATOM 2326 N N . ARG A 1 290 ? -19.170 0.180 8.699 1.00 94.88 290 ARG A N 1
ATOM 2327 C CA . ARG A 1 290 ? -20.259 -0.324 9.545 1.00 94.88 290 ARG A CA 1
ATOM 2328 C C . ARG A 1 290 ? -19.811 -0.536 10.992 1.00 94.88 290 ARG A C 1
ATOM 2330 O O . ARG A 1 290 ? -20.558 -0.201 11.913 1.00 94.88 290 ARG A O 1
ATOM 2337 N N . PHE A 1 291 ? -18.609 -1.072 11.196 1.00 95.19 291 PHE A N 1
ATOM 2338 C CA . PHE A 1 291 ? -18.024 -1.207 12.527 1.00 95.19 291 PHE A CA 1
ATOM 2339 C C . PHE A 1 291 ? -17.871 0.160 13.217 1.00 95.19 291 PHE A C 1
ATOM 2341 O O . PHE A 1 291 ? -18.331 0.317 14.351 1.00 95.19 291 PHE A O 1
ATOM 2348 N N . LEU A 1 292 ? -17.300 1.157 12.532 1.00 94.25 292 LEU A N 1
ATOM 2349 C CA . LEU A 1 292 ? -17.095 2.498 13.095 1.00 94.25 292 LEU A CA 1
ATOM 2350 C C . LEU A 1 292 ? -18.408 3.159 13.537 1.00 94.25 292 LEU A C 1
ATOM 2352 O O . LEU A 1 292 ? -18.451 3.796 14.594 1.00 94.25 292 LEU A O 1
ATOM 2356 N N . LEU A 1 293 ? -19.490 2.975 12.773 1.00 95.00 293 LEU A N 1
ATOM 2357 C CA . LEU A 1 293 ? -20.819 3.472 13.144 1.00 95.00 293 LEU A CA 1
ATOM 2358 C C . LEU A 1 293 ? -21.319 2.821 14.440 1.00 95.00 293 LEU A C 1
ATOM 2360 O O . LEU A 1 293 ? -21.687 3.525 15.383 1.00 95.00 293 LEU A O 1
ATOM 2364 N N . LYS A 1 294 ? -21.266 1.485 14.528 1.00 94.62 294 LYS A N 1
ATOM 2365 C CA . LYS A 1 294 ? -21.705 0.733 15.718 1.00 94.62 294 LYS A CA 1
ATOM 2366 C C . LYS A 1 294 ? -20.895 1.088 16.962 1.00 94.62 294 LYS A C 1
ATOM 2368 O O . LYS A 1 294 ? -21.461 1.235 18.048 1.00 94.62 294 LYS A O 1
ATOM 2373 N N . ASP A 1 295 ? -19.583 1.239 16.808 1.00 93.69 295 ASP A N 1
ATOM 2374 C CA . ASP A 1 295 ? -18.697 1.622 17.904 1.00 93.69 295 ASP A CA 1
ATOM 2375 C C . ASP A 1 295 ? -18.981 3.050 18.393 1.00 93.69 295 ASP A C 1
ATOM 2377 O O . ASP A 1 295 ? -19.097 3.284 19.600 1.00 93.69 295 ASP A O 1
ATOM 2381 N N . THR A 1 296 ? -19.203 3.986 17.468 1.00 91.69 296 THR A N 1
ATOM 2382 C CA . THR A 1 296 ? -19.569 5.373 17.793 1.00 91.69 296 THR A CA 1
ATOM 2383 C C . THR A 1 296 ? -20.908 5.443 18.526 1.00 91.69 296 THR A C 1
ATOM 2385 O O . THR A 1 296 ? -21.008 6.074 19.582 1.00 91.69 296 THR A O 1
ATOM 2388 N N . GLU A 1 297 ? -21.936 4.757 18.019 1.00 92.44 297 GLU A N 1
ATOM 2389 C CA . GLU A 1 297 ? -23.246 4.692 18.673 1.00 92.44 297 GLU A CA 1
ATOM 2390 C C . GLU A 1 297 ? -23.155 4.143 20.100 1.00 92.44 297 GLU A C 1
ATOM 2392 O O . GLU A 1 297 ? -23.792 4.673 21.016 1.00 92.44 297 GLU A O 1
ATOM 2397 N N . TRP A 1 298 ? -22.359 3.093 20.305 1.00 90.69 298 TRP A N 1
ATOM 2398 C CA . TRP A 1 298 ? -22.157 2.488 21.617 1.00 90.69 298 TRP A CA 1
ATOM 2399 C C . TRP A 1 298 ? -21.506 3.456 22.610 1.00 90.69 298 TRP A C 1
ATOM 2401 O O . TRP A 1 298 ? -21.976 3.582 23.744 1.00 90.69 298 TRP A O 1
ATOM 2411 N N . GLU A 1 299 ? -20.451 4.172 22.206 1.00 87.25 299 GLU A N 1
ATOM 2412 C CA . GLU A 1 299 ? -19.813 5.168 23.076 1.00 87.25 299 GLU A CA 1
ATOM 2413 C C . GLU A 1 299 ? -20.769 6.319 23.422 1.00 87.25 299 GLU A C 1
ATOM 2415 O O . GLU A 1 299 ? -20.878 6.691 24.593 1.00 87.25 299 GLU A O 1
ATOM 2420 N N . VAL A 1 300 ? -21.534 6.829 22.450 1.00 87.50 300 VAL A N 1
ATOM 2421 C CA . VAL A 1 300 ? -22.509 7.911 22.685 1.00 87.50 300 VAL A CA 1
ATOM 2422 C C . VAL A 1 300 ? -23.614 7.476 23.651 1.00 87.50 300 VAL A C 1
ATOM 2424 O O . VAL A 1 300 ? -23.967 8.229 24.566 1.00 87.50 300 VAL A O 1
ATOM 2427 N N . ARG A 1 301 ? -24.160 6.261 23.495 1.00 85.12 301 AR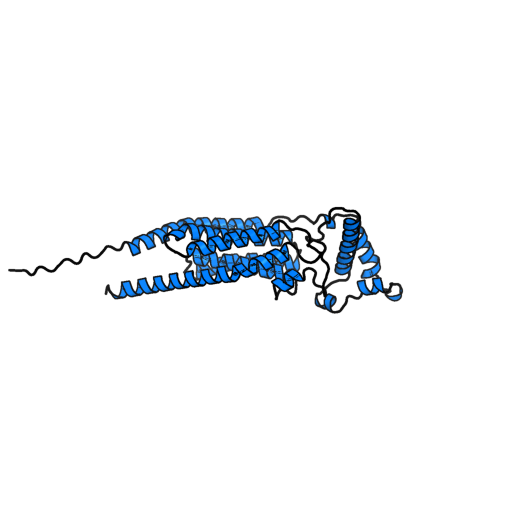G A N 1
ATOM 2428 C CA . ARG A 1 301 ? -25.195 5.730 24.403 1.00 85.12 301 ARG A CA 1
ATOM 2429 C C . ARG A 1 301 ? -24.671 5.587 25.830 1.00 85.12 301 ARG A C 1
ATOM 2431 O O . ARG A 1 301 ? -25.365 5.974 26.769 1.00 85.12 301 ARG A O 1
ATOM 2438 N N . ASN A 1 302 ? -23.442 5.102 25.996 1.00 78.38 302 ASN A N 1
ATOM 2439 C CA . ASN A 1 302 ? -22.831 4.958 27.317 1.00 78.38 302 ASN A CA 1
ATOM 2440 C C . ASN A 1 302 ? -22.609 6.310 28.006 1.00 78.38 302 ASN A C 1
ATOM 2442 O O . ASN A 1 302 ? -22.867 6.425 29.203 1.00 78.38 302 ASN A O 1
ATOM 2446 N N . ILE A 1 303 ? -22.209 7.349 27.265 1.00 75.31 303 ILE A N 1
ATOM 2447 C CA . ILE A 1 303 ? -22.094 8.713 27.808 1.00 75.31 303 ILE A CA 1
ATOM 2448 C C . ILE A 1 303 ? -23.463 9.216 28.289 1.00 75.31 303 ILE A C 1
ATOM 2450 O O . ILE A 1 303 ? -23.587 9.684 29.422 1.00 75.31 303 ILE A O 1
ATOM 2454 N N . LYS A 1 304 ? -24.512 9.067 27.468 1.00 70.19 304 LYS A N 1
ATOM 2455 C CA . LYS A 1 304 ? -25.877 9.477 27.842 1.00 70.19 304 LYS A CA 1
ATOM 2456 C C . LYS A 1 304 ? -26.393 8.726 29.071 1.00 70.19 304 LYS A C 1
ATOM 2458 O O . LYS A 1 304 ? -26.985 9.355 29.946 1.00 70.19 304 LYS A O 1
ATOM 2463 N N . GLY A 1 305 ? -26.145 7.419 29.163 1.00 66.00 305 GLY A N 1
ATOM 2464 C CA . GLY A 1 305 ? -26.539 6.601 30.314 1.00 66.00 305 GLY A CA 1
ATOM 2465 C C . GLY A 1 305 ? -25.879 7.055 31.620 1.00 66.00 305 GLY A C 1
ATOM 2466 O O . GLY A 1 305 ? -26.544 7.126 32.654 1.00 66.00 305 GLY A O 1
ATOM 2467 N N . VAL A 1 306 ? -24.601 7.450 31.569 1.00 66.25 306 VAL A N 1
ATOM 2468 C CA . VAL A 1 306 ? -23.900 8.031 32.726 1.00 66.25 306 VAL A CA 1
ATOM 2469 C C . VAL A 1 306 ? -24.553 9.345 33.158 1.00 66.25 306 VAL A C 1
ATOM 2471 O O . VAL A 1 306 ? -24.863 9.485 34.341 1.00 66.25 306 VAL A O 1
ATOM 2474 N N . LEU A 1 307 ? -24.834 10.256 32.220 1.00 65.88 307 LEU A N 1
ATOM 2475 C CA . LEU A 1 307 ? -25.452 11.557 32.519 1.00 65.88 307 LEU A CA 1
ATOM 2476 C C . LEU A 1 307 ? -26.844 11.413 33.164 1.00 65.88 307 LEU A C 1
ATOM 2478 O O . LEU A 1 307 ? -27.110 12.031 34.193 1.00 65.88 307 LEU A O 1
ATOM 2482 N N . HIS A 1 308 ? -27.701 10.534 32.635 1.00 61.94 308 HIS A N 1
ATOM 2483 C CA . HIS A 1 308 ? -29.047 10.316 33.189 1.00 61.94 308 HIS A CA 1
ATOM 2484 C C . HIS A 1 308 ? -29.014 9.624 34.563 1.00 61.94 308 HIS A C 1
ATOM 2486 O O . HIS A 1 308 ? -29.824 9.929 35.433 1.00 61.94 308 HIS A O 1
ATOM 2492 N N . SER A 1 309 ? -28.047 8.732 34.805 1.00 59.06 309 SER A N 1
ATOM 2493 C CA . SER A 1 309 ? -27.873 8.077 36.115 1.00 59.06 309 SER A CA 1
ATOM 2494 C C . SER A 1 309 ? -27.258 8.976 37.202 1.00 59.06 309 SER A C 1
ATOM 2496 O O . SER A 1 309 ? -27.244 8.593 38.379 1.00 59.06 309 SER A O 1
ATOM 2498 N N . GLY A 1 310 ? -26.698 10.126 36.809 1.00 54.38 310 GLY A N 1
ATOM 2499 C CA . GLY A 1 310 ? -26.222 11.181 37.707 1.00 54.38 310 GLY A CA 1
ATOM 2500 C C . GLY A 1 310 ? -27.347 12.130 38.117 1.00 54.38 310 GLY A C 1
ATOM 2501 O O . GLY A 1 310 ? -27.485 12.418 39.294 1.00 54.38 310 GLY A O 1
ATOM 2502 N N . SER A 1 311 ? -28.220 12.503 37.175 1.00 54.41 311 SER A N 1
ATOM 2503 C CA . SER A 1 311 ? -29.329 13.446 37.405 1.00 54.41 311 SER A CA 1
ATOM 2504 C C . SER A 1 311 ? -30.433 12.951 38.353 1.00 54.41 311 SER A C 1
ATOM 2506 O O . SER A 1 311 ? -31.242 13.755 38.794 1.00 54.41 311 SER A O 1
ATOM 2508 N N . HIS A 1 312 ? -30.508 11.649 38.646 1.00 53.75 312 HIS A N 1
ATOM 2509 C CA . HIS A 1 312 ? -31.471 11.076 39.602 1.00 53.75 312 HIS A CA 1
ATOM 2510 C C . HIS 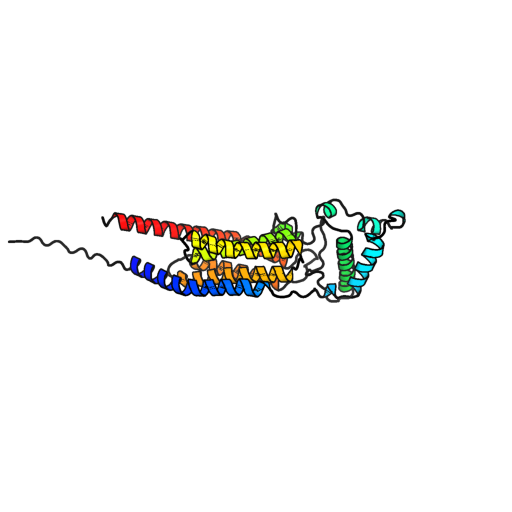A 1 312 ? -30.883 10.857 41.008 1.00 53.75 312 HIS A C 1
ATOM 2512 O O . HIS A 1 312 ? -31.506 10.185 41.832 1.00 53.75 312 HIS A O 1
ATOM 2518 N N . ARG A 1 313 ? -29.659 11.338 41.267 1.00 52.72 313 ARG A N 1
ATOM 2519 C CA . ARG A 1 313 ? -28.961 11.184 42.555 1.00 52.72 313 ARG A CA 1
ATOM 2520 C C . ARG A 1 313 ? -28.741 12.491 43.323 1.00 52.72 313 ARG A C 1
ATOM 2522 O O . ARG A 1 313 ? -28.194 12.409 44.420 1.00 52.72 313 ARG A O 1
ATOM 2529 N N . ASP A 1 314 ? -29.217 13.608 42.785 1.00 42.72 314 ASP A N 1
ATOM 2530 C CA . ASP A 1 314 ? -29.276 14.920 43.438 1.00 42.72 314 ASP A CA 1
ATOM 2531 C C . ASP A 1 314 ? -30.742 15.275 43.734 1.00 42.72 314 ASP A C 1
ATOM 2533 O O . ASP A 1 314 ? -30.996 15.896 44.791 1.00 42.72 314 ASP A O 1
#

Mean predicted aligned error: 11.96 Å

Foldseek 3Di:
DDDDDDDDDPPPDDPVVVVVVVLLVVLQVVLVVLVVVLLVLLVVQLPDDDDFWPLQPDPQLVVQLVCLCVVQQVDPPLVPDDPVSNCLNDDDPLQVVVVHHSSNSSSLVSLVVVQVVCVVVVHDRIAHLNAANFDDDSNRRAVLLCVLVVPCPDPLSVLLVLLVVLLVLLLCLSCVSNVPPDPVVSVVSVCSSVVVSVVSSCCCVPPNPHPVSSLSSSLSSLLSSLVSLLVSLVSCVVPAVLSVLSNVLSVQLNVLSVLVVVWDHADVRHRTSSSSSSVSCVVSVVSVVVSVVSVVVVVVVVVVVVVVVVVVPD

Organism: NCBI:txid41804

InterPro domains:
  IPR007217 Per1-like [PF04080] (93-152)
  IPR007217 Per1-like [PF04080] (154-295)
  IPR007217 Per1-like [PTHR13148] (154-301)

Secondary structure (DSSP, 8-state):
--------------HHHHHHHHHHHHHHHHHHHHHHHHHHHHHHHTTPPPPPPTGGG-HHHHHHHHHHIIIIIS---GGGS-HHHHHHHS--HHHHHTT--HHHHHHHHHHHHHHHHHHHTTPPP--BTTB--PPPBTTBS-HHHHHHHSS--SHHHHHHHHHHHHHHHHHHHHHHHHT---HHHHHHHHHHHHHHHHHHHHHHHHT---HHHHHHHHHHHHHHHHHHHHHHHHHHTTT-TTTHHHHHHHHHHHHHHHHHHH-PPPBTTTB-HHHHHHHHHTTHHHHHHHHHHHHHHHHHHHHHHHHHHHHT--

Solvent-accessible surface area (backbone atoms only — not comparable to full-atom values): 17658 Å² total; per-residue (Å²): 135,85,84,85,88,74,85,81,77,80,76,79,71,71,55,71,65,50,51,52,55,48,56,53,50,59,48,52,67,53,45,54,58,52,47,54,51,50,54,50,55,62,61,66,58,75,70,65,83,71,78,83,30,73,33,63,70,32,64,72,46,50,52,45,31,53,50,40,36,57,69,44,59,67,45,85,63,66,89,78,50,52,78,70,52,43,52,52,54,54,60,54,71,52,29,50,75,70,66,58,48,42,60,57,47,32,46,50,52,38,50,48,55,54,42,51,54,25,58,76,67,72,44,82,79,58,30,45,87,72,34,60,79,50,61,64,54,80,66,35,59,54,59,48,38,33,63,62,57,74,73,39,90,40,72,70,51,41,55,51,49,50,44,48,52,38,50,50,50,33,55,51,48,53,40,64,74,68,59,66,78,53,64,70,57,52,50,55,51,48,49,65,53,47,54,56,49,52,51,51,49,47,40,42,72,73,73,56,74,49,61,65,46,52,49,54,48,42,52,49,48,38,50,53,40,32,49,52,37,37,54,50,17,73,74,32,47,89,84,35,94,64,28,58,50,52,31,52,50,35,49,52,56,50,57,36,47,46,36,49,75,66,58,52,73,43,50,95,39,58,51,31,25,59,29,50,27,46,55,59,47,58,73,47,51,62,57,52,52,53,43,54,52,56,53,50,53,51,54,52,50,53,54,51,53,52,53,57,66,51,71,78,75,118

Sequence (314 aa):
MSGSTTPRVLVRSNSAGTTYRRAAKWSWRHSRTLMWTTIALTVTFCTSVAWASSGDRQHAYISCVTECDRDICQNENTSSLTPEQLMQQQLSLPLQLLRWTCLDNCRYVCMQSITEAALQSNQAVHQYHGKWPFYRFLGMQEPASVLFSILNGTEKMDYFSAGTAIMYGLFYTVIRITRMVQVRSQLMWGILCLVPLLLHISYLAFVHFDYGYNMAATATVGGIHNLWWICWSLANWKERPYAWEPAVSAVLITSAMCLEILDFAPLWGFLDAHSLWHAATIPLVPIWYRFLLKDTEWEVRNIKGVLHSGSHRD

pLDDT: mean 79.49, std 16.52, range [30.59, 96.25]